Protein AF-A0A7W0GSF4-F1 (afdb_monomer_lite)

Sequence (252 aa):
MKELDQHFKPRGPLKETPIAIERHFHIAADRKPQVKTRLERIDRGDGQPQWEVIVEIDGVRAGGRALPPALKGRASKIKKRRISEDQLAQQLTGYVPDHLGFNATPRERLKSVKRIRPAMSRRRVATTVFGTDTRRAFQDTTYPWSTVGRVETNRGSGSGVMIGPRHLLTVSHVIDWTAPAGFAADWVRFTPSFFDGNAPFGEAYGAHIYWYVQEDGDGFISGNEGNFDYAVVVLDRRLGETTGWMGARGYD

Structure (mmCIF, N/CA/C/O backbone):
data_AF-A0A7W0GSF4-F1
#
_entry.id   AF-A0A7W0GSF4-F1
#
loop_
_atom_site.group_PDB
_atom_site.id
_atom_site.type_symbol
_atom_site.label_atom_id
_atom_site.label_alt_id
_atom_site.label_comp_id
_atom_site.label_asym_id
_atom_site.label_entity_id
_atom_site.label_seq_id
_atom_site.pdbx_PDB_ins_code
_atom_site.Cartn_x
_atom_site.Cartn_y
_atom_site.Cartn_z
_atom_site.occupancy
_atom_site.B_iso_or_equiv
_atom_site.auth_seq_id
_atom_site.auth_comp_id
_atom_site.auth_asym_id
_atom_site.auth_atom_id
_atom_site.pdbx_PDB_model_num
ATOM 1 N N . MET A 1 1 ? -14.532 8.925 -21.550 1.00 57.62 1 MET A N 1
ATOM 2 C CA . MET A 1 1 ? -15.480 8.238 -20.643 1.00 57.62 1 MET A CA 1
ATOM 3 C C . MET A 1 1 ? -16.525 7.441 -21.412 1.00 57.62 1 MET A C 1
ATOM 5 O O . MET A 1 1 ? -16.462 6.230 -21.309 1.00 57.62 1 MET A O 1
ATOM 9 N N . LYS A 1 2 ? -17.377 8.052 -22.260 1.00 60.38 2 LYS A N 1
ATOM 10 C CA . LYS A 1 2 ? -18.423 7.317 -23.015 1.00 60.38 2 LYS A CA 1
ATOM 11 C C . LYS A 1 2 ? -17.933 6.082 -23.791 1.00 60.38 2 LYS A C 1
ATOM 13 O O . LYS A 1 2 ? -18.678 5.124 -23.903 1.00 60.38 2 LYS A O 1
ATOM 18 N N . GLU A 1 3 ? -16.706 6.105 -24.302 1.00 72.94 3 GLU A N 1
ATOM 19 C CA . GLU A 1 3 ? -16.111 5.001 -25.070 1.00 72.94 3 GLU A CA 1
ATOM 20 C C . GLU A 1 3 ? -15.622 3.838 -24.180 1.00 72.94 3 GLU A C 1
ATOM 22 O O . GLU A 1 3 ? -15.818 2.675 -24.513 1.00 72.94 3 GLU A O 1
ATOM 27 N N . LEU A 1 4 ? -15.084 4.125 -22.986 1.00 75.00 4 LEU A N 1
ATOM 28 C CA . LEU A 1 4 ? -14.697 3.089 -22.015 1.00 75.00 4 LEU A CA 1
ATOM 29 C C . LEU A 1 4 ? -15.921 2.326 -21.505 1.00 75.00 4 LEU A C 1
ATOM 31 O O . LEU A 1 4 ? -15.888 1.102 -21.426 1.00 75.00 4 LEU A O 1
ATOM 35 N N . ASP A 1 5 ? -17.014 3.035 -21.228 1.00 72.50 5 ASP A N 1
ATOM 36 C CA . ASP A 1 5 ? -18.243 2.424 -20.716 1.00 72.50 5 ASP A CA 1
ATOM 37 C C . ASP A 1 5 ? -18.956 1.550 -21.774 1.00 72.50 5 ASP A C 1
ATOM 39 O O . ASP A 1 5 ? -19.752 0.678 -21.421 1.00 72.50 5 ASP A O 1
ATOM 43 N N . GLN A 1 6 ? -18.659 1.739 -23.069 1.00 77.31 6 GLN A N 1
ATOM 44 C CA . GLN A 1 6 ? -19.149 0.871 -24.151 1.00 77.31 6 GLN A CA 1
ATOM 45 C C . GLN A 1 6 ? -18.456 -0.497 -24.145 1.00 77.31 6 GLN A C 1
ATOM 47 O O . GLN A 1 6 ? -19.113 -1.516 -24.361 1.00 77.31 6 GLN A O 1
ATOM 52 N N . HIS A 1 7 ? -17.149 -0.523 -23.873 1.00 84.75 7 HIS A N 1
ATOM 53 C CA . HIS A 1 7 ? -16.350 -1.750 -23.854 1.00 84.75 7 HIS A CA 1
ATOM 54 C C . HIS A 1 7 ? -16.337 -2.439 -22.487 1.00 84.75 7 HIS A C 1
ATOM 56 O O . HIS A 1 7 ? -16.250 -3.663 -22.408 1.00 84.75 7 HIS A O 1
ATOM 62 N N . PHE A 1 8 ? -16.465 -1.669 -21.408 1.00 87.94 8 PHE A N 1
ATOM 63 C CA . PHE A 1 8 ? -16.303 -2.143 -20.041 1.00 87.94 8 PHE A CA 1
ATOM 64 C C . PHE A 1 8 ? -17.510 -1.758 -19.190 1.00 87.94 8 PHE A C 1
ATOM 66 O O . PHE A 1 8 ? -17.508 -0.761 -18.466 1.00 87.94 8 PHE A O 1
ATOM 73 N N . LYS A 1 9 ? -18.560 -2.582 -19.269 1.00 89.56 9 LYS A N 1
ATOM 74 C CA . LYS A 1 9 ? -19.792 -2.357 -18.509 1.00 89.56 9 LYS A CA 1
ATOM 75 C C . LYS A 1 9 ? -19.524 -2.447 -17.001 1.00 89.56 9 LYS A C 1
ATOM 77 O O . LYS A 1 9 ? -18.973 -3.455 -16.549 1.00 89.56 9 LYS A O 1
ATOM 82 N N . PRO A 1 10 ? -19.947 -1.444 -16.211 1.00 92.25 10 PRO A N 1
ATOM 83 C CA . PRO A 1 10 ? -19.909 -1.530 -14.762 1.00 92.25 10 PRO A CA 1
ATOM 84 C C . PRO A 1 10 ? -20.658 -2.760 -14.248 1.00 92.25 10 PRO A C 1
ATOM 86 O O . PRO A 1 10 ? -21.724 -3.105 -14.762 1.00 92.25 10 PRO A O 1
ATOM 89 N N . ARG A 1 11 ? -20.137 -3.390 -13.194 1.00 94.00 11 ARG A N 1
ATOM 90 C CA . ARG A 1 11 ? -20.837 -4.468 -12.484 1.00 94.00 11 ARG A CA 1
ATOM 91 C C . ARG A 1 11 ? -20.647 -4.376 -10.976 1.00 94.00 11 ARG A C 1
ATOM 93 O O . ARG A 1 11 ? -19.646 -3.849 -10.489 1.00 94.00 11 ARG A O 1
ATOM 100 N N . GLY A 1 12 ? -21.612 -4.923 -10.242 1.00 94.06 12 GLY A N 1
ATOM 101 C CA . GLY A 1 12 ? -21.469 -5.191 -8.814 1.00 94.06 12 GLY A CA 1
ATOM 102 C C . GLY A 1 12 ? -20.460 -6.312 -8.529 1.00 94.06 12 GLY A C 1
ATOM 103 O O . GLY A 1 12 ? -19.905 -6.902 -9.469 1.00 94.06 12 GLY A O 1
ATOM 104 N N . PRO A 1 13 ? -20.193 -6.592 -7.243 1.00 94.88 13 PRO A N 1
ATOM 105 C CA . PRO A 1 13 ? -19.451 -7.784 -6.854 1.00 94.88 13 PRO A CA 1
ATOM 106 C C . PRO A 1 13 ? -20.164 -9.043 -7.356 1.00 94.88 13 PRO A C 1
ATOM 108 O O . PRO A 1 13 ? -21.389 -9.083 -7.446 1.00 94.88 13 PRO A O 1
ATOM 111 N N . LEU A 1 14 ? -19.389 -10.068 -7.704 1.00 95.31 14 LEU A N 1
ATOM 112 C CA . LEU A 1 14 ? -19.923 -11.388 -8.048 1.00 95.31 14 LEU A CA 1
ATOM 113 C C . LEU A 1 14 ? -20.363 -12.151 -6.792 1.00 95.31 14 LEU A C 1
ATOM 115 O O . LEU A 1 14 ? -21.262 -12.985 -6.865 1.00 95.31 14 LEU A O 1
ATOM 119 N N . LYS A 1 15 ? -19.736 -11.864 -5.643 1.00 94.12 15 LYS A N 1
ATOM 120 C CA . LYS A 1 15 ? -20.072 -12.428 -4.330 1.00 94.12 15 LYS A CA 1
ATOM 121 C C . LYS A 1 15 ? -20.085 -11.330 -3.271 1.00 94.12 15 LYS A C 1
ATOM 123 O O . LYS A 1 15 ? -19.087 -10.645 -3.084 1.00 94.12 15 LYS A O 1
ATOM 128 N N . GLU A 1 16 ? -21.175 -11.192 -2.524 1.00 87.06 16 GLU A N 1
ATOM 129 C CA . GLU A 1 16 ? -21.257 -10.262 -1.386 1.00 87.06 16 GLU A CA 1
ATOM 130 C C . GLU A 1 16 ? -20.633 -10.885 -0.129 1.00 87.06 16 GLU A C 1
ATOM 132 O O . GLU A 1 16 ? -21.305 -11.203 0.848 1.00 87.06 16 GLU A O 1
ATOM 137 N N . THR A 1 17 ? -19.326 -11.140 -0.177 1.00 85.88 17 THR A N 1
ATOM 138 C CA . THR A 1 17 ? -18.590 -11.753 0.933 1.00 85.88 17 THR A CA 1
ATOM 139 C C . THR A 1 17 ? -17.795 -10.689 1.688 1.00 85.88 17 THR A C 1
ATOM 141 O O . THR A 1 17 ? -16.994 -9.988 1.063 1.00 85.88 17 THR A O 1
ATOM 144 N N . PRO A 1 18 ? -17.975 -10.558 3.018 1.00 85.38 18 PRO A N 1
ATOM 145 C CA . PRO A 1 18 ? -17.107 -9.718 3.832 1.00 85.38 18 PRO A CA 1
ATOM 146 C C . PRO A 1 18 ? -15.647 -10.154 3.699 1.00 85.38 18 PRO A C 1
ATOM 148 O O . PRO A 1 18 ? -15.344 -11.347 3.693 1.00 85.38 18 PRO A O 1
ATOM 151 N N . ILE A 1 19 ? -14.740 -9.184 3.628 1.00 88.69 19 ILE A N 1
ATOM 152 C CA . ILE A 1 19 ? -13.298 -9.438 3.618 1.00 88.69 19 ILE A CA 1
ATOM 153 C C . ILE A 1 19 ? -12.704 -9.238 5.011 1.00 88.69 19 ILE A C 1
ATOM 155 O O . ILE A 1 19 ? -13.192 -8.427 5.798 1.00 88.69 19 ILE A O 1
ATOM 159 N N . ALA A 1 20 ? -11.615 -9.947 5.295 1.00 87.62 20 ALA A N 1
ATOM 160 C CA . ALA A 1 20 ? -10.777 -9.665 6.451 1.00 87.62 20 ALA A CA 1
ATOM 161 C C . ALA A 1 20 ? -9.756 -8.574 6.099 1.00 87.62 20 ALA A C 1
ATOM 163 O O . ALA A 1 20 ? -9.166 -8.585 5.017 1.00 87.62 20 ALA A O 1
ATOM 164 N N . ILE A 1 21 ? -9.544 -7.637 7.021 1.00 87.75 21 ILE A N 1
ATOM 165 C CA . ILE A 1 21 ? -8.551 -6.569 6.894 1.00 87.75 21 ILE A CA 1
ATOM 166 C C . ILE A 1 21 ? -7.664 -6.595 8.133 1.00 87.75 21 ILE A C 1
ATOM 168 O O . ILE A 1 21 ? -8.157 -6.650 9.257 1.00 87.75 21 ILE A O 1
ATOM 172 N N . GLU A 1 22 ? -6.356 -6.496 7.924 1.00 85.00 22 GLU A N 1
ATOM 173 C CA . GLU A 1 22 ? -5.367 -6.447 8.997 1.00 85.00 22 GLU A CA 1
ATOM 174 C C . GLU A 1 22 ? -4.745 -5.050 9.114 1.00 85.00 22 GLU A C 1
ATOM 176 O O . GLU A 1 22 ? -4.340 -4.436 8.119 1.00 85.00 22 GLU A O 1
ATOM 181 N N . ARG A 1 23 ? -4.615 -4.564 10.354 1.00 86.56 23 ARG A N 1
ATOM 182 C CA . ARG A 1 23 ? -3.896 -3.333 10.715 1.00 86.56 23 ARG A CA 1
ATOM 183 C C . ARG A 1 23 ? -2.720 -3.671 11.606 1.00 86.56 23 ARG A C 1
ATOM 185 O O . ARG A 1 23 ? -2.875 -4.416 12.569 1.00 86.56 23 ARG A O 1
ATOM 192 N N . HIS A 1 24 ? -1.553 -3.138 11.271 1.00 87.19 24 HIS A N 1
ATOM 193 C CA . HIS A 1 24 ? -0.323 -3.396 12.006 1.00 87.19 24 HIS A CA 1
ATOM 194 C C . HIS A 1 24 ? 0.124 -2.107 12.687 1.00 87.19 24 HIS A C 1
ATOM 196 O O . HIS A 1 24 ? 0.160 -1.052 12.064 1.00 87.19 24 HIS A O 1
ATOM 202 N N . PHE A 1 25 ? 0.483 -2.208 13.963 1.00 89.06 25 PHE A N 1
ATOM 203 C CA . PHE A 1 25 ? 1.004 -1.096 14.747 1.00 89.06 25 PHE A CA 1
ATOM 204 C C . PHE A 1 25 ? 2.435 -1.421 15.159 1.00 89.06 25 PHE A C 1
ATOM 206 O O . PHE A 1 25 ? 2.691 -2.459 15.771 1.00 89.06 25 PHE A O 1
ATOM 213 N N . HIS A 1 26 ? 3.367 -0.529 14.842 1.00 90.81 26 HIS A N 1
ATOM 214 C CA . HIS A 1 26 ? 4.735 -0.611 15.338 1.00 90.81 26 HIS A CA 1
ATOM 215 C C . HIS A 1 26 ? 4.843 0.249 16.597 1.00 90.81 26 HIS A C 1
ATOM 217 O O . HIS A 1 26 ? 4.621 1.457 16.549 1.00 90.81 26 HIS A O 1
ATOM 223 N N . ILE A 1 27 ? 5.176 -0.374 17.728 1.00 92.62 27 ILE A N 1
ATOM 224 C CA . ILE A 1 27 ? 5.253 0.280 19.041 1.00 92.62 27 ILE A CA 1
ATOM 225 C C . ILE A 1 27 ? 6.581 -0.037 19.723 1.00 92.62 27 ILE A C 1
ATOM 227 O O . ILE A 1 27 ? 7.081 -1.158 19.647 1.00 92.62 27 ILE A O 1
ATOM 231 N N . ALA A 1 28 ? 7.160 0.962 20.385 1.00 93.94 28 ALA A N 1
ATOM 232 C CA . ALA A 1 28 ? 8.348 0.788 21.210 1.00 93.94 28 ALA A CA 1
ATOM 233 C C . ALA A 1 28 ? 7.913 0.582 22.663 1.00 93.94 28 ALA A C 1
ATOM 235 O O . ALA A 1 28 ? 7.144 1.383 23.192 1.00 93.94 28 ALA A O 1
ATOM 236 N N . ALA A 1 29 ? 8.404 -0.472 23.308 1.00 93.12 29 ALA A N 1
ATOM 237 C CA . ALA A 1 29 ? 8.059 -0.811 24.685 1.00 93.12 29 ALA A CA 1
ATOM 238 C C . ALA A 1 29 ? 9.243 -1.494 25.389 1.00 93.12 29 ALA A C 1
ATOM 240 O O . ALA A 1 29 ? 10.009 -2.215 24.754 1.00 93.12 29 ALA A O 1
ATOM 241 N N . ASP A 1 30 ? 9.385 -1.269 26.699 1.00 90.75 30 ASP A N 1
ATOM 242 C CA . ASP A 1 30 ? 10.412 -1.897 27.555 1.00 90.75 30 ASP A CA 1
ATOM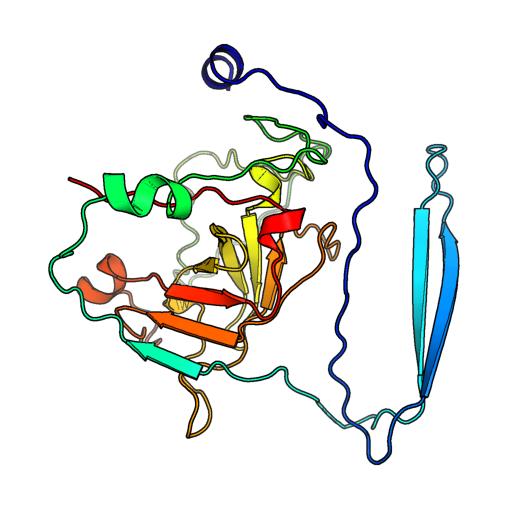 243 C C . ASP A 1 30 ? 10.026 -3.308 28.017 1.00 90.75 30 ASP A C 1
ATOM 245 O O . ASP A 1 30 ? 10.868 -4.119 28.399 1.00 90.75 30 ASP A O 1
ATOM 249 N N . ARG A 1 31 ? 8.728 -3.607 27.971 1.00 92.19 31 ARG A N 1
ATOM 250 C CA . ARG A 1 31 ? 8.139 -4.905 28.291 1.00 92.19 31 ARG A CA 1
ATOM 251 C C . ARG A 1 31 ? 7.129 -5.274 27.218 1.00 92.19 31 ARG A C 1
ATOM 253 O O . ARG A 1 31 ? 6.691 -4.417 26.454 1.00 92.19 31 ARG A O 1
ATOM 260 N N . LYS A 1 32 ? 6.715 -6.541 27.186 1.00 94.75 32 LYS A N 1
ATOM 261 C CA . LYS A 1 32 ? 5.634 -6.977 26.298 1.00 94.75 32 LYS A CA 1
ATOM 262 C C . LYS A 1 32 ? 4.365 -6.147 26.591 1.00 94.75 32 LYS A C 1
ATOM 264 O O . LYS A 1 32 ? 3.889 -6.199 27.728 1.00 94.75 32 LYS A O 1
ATOM 269 N N . PRO A 1 33 ? 3.838 -5.391 25.612 1.00 94.88 33 PRO A N 1
ATOM 270 C CA . PRO A 1 33 ? 2.677 -4.534 25.817 1.00 94.88 33 PRO A CA 1
ATOM 271 C C . PRO A 1 33 ? 1.395 -5.359 25.948 1.00 94.88 33 PRO A C 1
ATOM 273 O O . PRO A 1 33 ? 1.311 -6.487 25.449 1.00 94.88 33 PRO A O 1
ATOM 276 N N . GLN A 1 34 ? 0.394 -4.790 26.616 1.00 96.06 34 GLN A N 1
ATOM 277 C CA . GLN A 1 34 ? -0.944 -5.375 26.704 1.00 96.06 34 GLN A CA 1
ATOM 278 C C . GLN A 1 34 ? -1.881 -4.651 25.746 1.00 96.06 34 GLN A C 1
ATOM 280 O O . GLN A 1 34 ? -1.874 -3.426 25.683 1.00 96.06 34 GLN A O 1
ATOM 285 N N . VAL A 1 35 ? -2.689 -5.413 25.011 1.00 96.62 35 VAL A N 1
ATOM 286 C CA . VAL A 1 35 ? -3.612 -4.874 24.008 1.00 96.62 35 VAL A CA 1
ATOM 287 C C . VAL A 1 35 ? -5.040 -5.188 24.422 1.00 96.62 35 VAL A C 1
ATOM 289 O O . VAL A 1 35 ? -5.368 -6.344 24.693 1.00 96.62 35 VAL A O 1
ATOM 292 N N . LYS A 1 36 ? -5.892 -4.164 24.441 1.00 97.25 36 LYS A N 1
ATOM 293 C CA . LYS A 1 36 ? -7.345 -4.299 24.572 1.00 97.25 36 LYS A CA 1
ATOM 294 C C . LYS A 1 36 ? -8.007 -3.709 23.337 1.00 97.25 36 LYS A C 1
ATOM 296 O O . LYS A 1 36 ? -7.570 -2.681 22.827 1.00 97.25 36 LYS A O 1
ATOM 301 N N . THR A 1 37 ? -9.070 -4.349 22.872 1.00 97.25 37 THR A N 1
ATOM 302 C CA . THR A 1 37 ? -9.835 -3.898 21.710 1.00 97.25 37 THR A CA 1
ATOM 303 C C . THR A 1 37 ? -11.288 -3.672 22.093 1.00 97.25 37 THR A C 1
ATOM 305 O O . THR A 1 37 ? -11.848 -4.390 22.923 1.00 97.25 37 THR A O 1
ATOM 308 N N . ARG A 1 38 ? -11.888 -2.634 21.516 1.00 97.25 38 ARG A N 1
ATOM 309 C CA . ARG A 1 38 ? -13.300 -2.285 21.679 1.00 97.25 38 ARG A CA 1
ATOM 310 C C . ARG A 1 38 ? -13.873 -1.859 20.334 1.00 97.25 38 ARG A C 1
ATOM 312 O O . ARG A 1 38 ? -13.139 -1.389 19.466 1.00 97.25 38 ARG A O 1
ATOM 319 N N . LEU A 1 39 ? -15.177 -2.050 20.176 1.00 97.06 39 LEU A N 1
ATOM 320 C CA . LEU A 1 39 ? -15.923 -1.630 18.998 1.00 97.06 39 LEU A CA 1
ATOM 321 C C . LEU A 1 39 ? -16.992 -0.635 19.423 1.00 97.06 39 LEU A C 1
ATOM 323 O O . LEU A 1 39 ? -17.784 -0.934 20.316 1.00 97.06 39 LEU A O 1
ATOM 327 N N . GLU A 1 40 ? -17.033 0.509 18.753 1.00 95.94 40 GLU A N 1
ATOM 328 C CA . GLU A 1 40 ? -18.077 1.512 18.943 1.00 95.94 40 GLU A CA 1
ATOM 329 C C . GLU A 1 40 ? -18.840 1.707 17.639 1.00 95.94 40 GLU A C 1
ATOM 331 O O . GLU A 1 40 ? -18.254 1.828 16.564 1.00 95.94 40 GLU A O 1
ATOM 336 N N . ARG A 1 41 ? -20.173 1.689 17.712 1.00 94.00 41 ARG A N 1
ATOM 337 C CA . ARG A 1 41 ? -21.014 1.930 16.541 1.00 94.00 41 ARG A CA 1
ATOM 338 C C . ARG A 1 41 ? -21.096 3.431 16.290 1.00 94.00 41 ARG A C 1
ATOM 340 O O . ARG A 1 41 ? -21.484 4.185 17.176 1.00 94.00 41 ARG A O 1
ATOM 347 N N . ILE A 1 42 ? -20.806 3.834 15.061 1.00 93.25 42 ILE A N 1
ATOM 348 C CA . ILE A 1 42 ? -20.921 5.209 14.586 1.00 93.25 42 ILE A CA 1
ATOM 349 C C . ILE A 1 42 ? -22.183 5.325 13.731 1.00 93.25 42 ILE A C 1
ATOM 351 O O . ILE A 1 42 ? -22.345 4.604 12.743 1.00 93.25 42 ILE A O 1
ATOM 355 N N . ASP A 1 43 ? -23.073 6.240 14.110 1.00 89.88 43 ASP A N 1
ATOM 356 C CA . ASP A 1 43 ? -24.264 6.592 13.337 1.00 89.88 43 ASP A CA 1
ATOM 357 C C . ASP A 1 43 ? -24.042 7.931 12.624 1.00 89.88 43 ASP A C 1
ATOM 359 O O . ASP A 1 43 ? -23.683 8.932 13.246 1.00 89.88 43 ASP A O 1
ATOM 363 N N . ARG A 1 44 ? -24.222 7.939 11.301 1.00 85.94 44 ARG A N 1
ATOM 364 C CA . ARG A 1 44 ? -24.107 9.135 10.455 1.00 85.94 44 ARG A CA 1
ATOM 365 C C . ARG A 1 44 ? -25.433 9.548 9.813 1.00 85.94 44 ARG A C 1
ATOM 367 O O . ARG A 1 44 ? -25.436 10.431 8.958 1.00 85.94 44 ARG A O 1
ATOM 374 N N . GLY A 1 45 ? -26.549 8.930 10.202 1.00 83.81 45 GLY A N 1
ATOM 375 C CA . GLY A 1 45 ? -27.880 9.240 9.675 1.00 83.81 45 GLY A CA 1
ATOM 376 C C . GLY A 1 45 ? -28.146 8.735 8.251 1.00 83.81 45 GLY A C 1
ATOM 377 O O . GLY A 1 45 ? -29.177 9.068 7.675 1.00 83.81 45 GLY A O 1
ATOM 378 N N . ASP A 1 46 ? -27.248 7.929 7.675 1.00 83.62 46 ASP A N 1
ATOM 379 C CA . ASP A 1 46 ? -27.396 7.304 6.350 1.00 83.62 46 ASP A CA 1
ATOM 380 C C . ASP A 1 46 ? -27.967 5.872 6.415 1.00 83.62 46 ASP A C 1
ATOM 382 O O . ASP A 1 46 ? -28.123 5.207 5.389 1.00 83.62 46 ASP A O 1
ATOM 386 N N . GLY A 1 47 ? -28.284 5.393 7.623 1.00 81.25 47 GLY A N 1
ATOM 387 C CA . GLY A 1 47 ? -28.817 4.054 7.875 1.00 81.25 47 GLY A CA 1
ATOM 388 C C . GLY A 1 47 ? -27.795 2.924 7.712 1.00 81.25 47 GLY A C 1
ATOM 389 O O . GLY A 1 47 ? -28.156 1.763 7.903 1.00 81.25 47 GLY A O 1
ATOM 390 N N . GLN A 1 48 ? -26.533 3.229 7.390 1.00 82.56 48 GLN A N 1
ATOM 391 C CA . GLN A 1 48 ? -25.475 2.235 7.230 1.00 82.56 48 GLN A CA 1
ATOM 392 C C . GLN A 1 48 ? -24.643 2.151 8.518 1.00 82.56 48 GLN A C 1
ATOM 394 O O . GLN A 1 48 ? -24.060 3.151 8.939 1.00 82.56 48 GLN A O 1
ATOM 399 N N . PRO A 1 49 ? -24.561 0.980 9.180 1.00 85.56 49 PRO A N 1
ATOM 400 C CA . PRO A 1 49 ? -23.793 0.857 10.410 1.00 85.56 49 PRO A CA 1
ATOM 401 C C . PRO A 1 49 ? -22.296 1.012 10.117 1.00 85.56 49 PRO A C 1
ATOM 403 O O . PRO A 1 49 ? -21.702 0.194 9.415 1.00 85.56 49 PRO A O 1
ATOM 406 N N . GLN A 1 50 ? -21.680 2.045 10.688 1.00 90.06 50 GLN A N 1
ATOM 407 C CA . GLN A 1 50 ? -20.229 2.202 10.715 1.00 90.06 50 GLN A CA 1
ATOM 408 C C . GLN A 1 50 ? -19.709 1.803 12.095 1.00 90.06 50 GLN A C 1
ATOM 410 O O . GLN A 1 50 ? -20.425 1.899 13.092 1.00 90.06 50 GLN A O 1
ATOM 415 N N . TRP A 1 51 ? -18.468 1.332 12.151 1.00 92.75 51 TRP A N 1
ATOM 416 C CA . TRP A 1 51 ? -17.839 0.890 13.390 1.00 92.75 51 TRP A CA 1
ATOM 417 C C . TRP A 1 51 ? -16.464 1.528 13.527 1.00 92.75 51 TRP A C 1
ATOM 419 O O . TRP A 1 51 ? -15.682 1.543 12.575 1.00 92.75 51 TRP A O 1
ATOM 429 N N . GLU A 1 52 ? -16.171 2.029 14.717 1.00 93.44 52 GLU A N 1
ATOM 430 C CA . GLU A 1 52 ? -14.836 2.417 15.137 1.00 93.44 52 GLU A CA 1
ATOM 431 C C . GLU A 1 52 ? -14.182 1.247 15.876 1.00 93.44 52 GLU A C 1
ATOM 433 O O . GLU A 1 52 ? -14.778 0.644 16.771 1.00 93.44 52 GLU A O 1
ATOM 438 N N . VAL A 1 53 ? -12.949 0.916 15.484 1.00 94.06 53 VAL A N 1
ATOM 439 C CA . VAL A 1 53 ? -12.120 -0.078 16.171 1.00 94.06 53 VAL A CA 1
ATOM 440 C C . VAL A 1 53 ? -11.146 0.664 17.072 1.00 94.06 53 VAL A C 1
ATOM 442 O O . VAL A 1 53 ? -10.195 1.279 16.593 1.00 94.06 53 VAL A O 1
ATOM 445 N N . ILE A 1 54 ? -11.369 0.580 18.378 1.00 95.75 54 ILE A N 1
ATOM 446 C CA . ILE A 1 54 ? -10.533 1.228 19.385 1.00 95.75 54 ILE A CA 1
ATOM 447 C C . ILE A 1 54 ? -9.523 0.205 19.896 1.00 95.75 54 ILE A C 1
ATOM 449 O O . ILE A 1 54 ? -9.901 -0.834 20.442 1.00 95.75 54 ILE A O 1
ATOM 453 N N . VAL A 1 55 ? -8.235 0.505 19.729 1.00 95.81 55 VAL A N 1
ATOM 454 C CA . VAL A 1 55 ? -7.125 -0.323 20.213 1.00 95.81 55 VAL A CA 1
ATOM 455 C C . VAL A 1 55 ? -6.389 0.437 21.311 1.00 95.81 55 VAL A C 1
ATOM 457 O O . VAL A 1 55 ? -5.757 1.458 21.059 1.00 95.81 55 VAL A O 1
ATOM 460 N N . GLU A 1 56 ? -6.467 -0.069 22.535 1.00 95.75 56 GLU A N 1
ATOM 461 C CA . GLU A 1 56 ? -5.743 0.453 23.692 1.00 95.75 56 GLU A CA 1
ATOM 462 C C . GLU A 1 56 ? -4.491 -0.399 23.918 1.00 95.75 56 GLU A C 1
ATOM 464 O O . GLU A 1 56 ? -4.582 -1.624 24.039 1.00 95.75 56 GLU A O 1
ATOM 469 N N . ILE A 1 57 ? -3.324 0.247 23.954 1.00 94.75 57 ILE A N 1
ATOM 470 C CA . ILE A 1 57 ? -2.024 -0.415 24.087 1.00 94.75 57 ILE A CA 1
ATOM 471 C C . ILE A 1 57 ? -1.327 0.109 25.348 1.00 94.75 57 ILE A C 1
ATOM 473 O O . ILE A 1 57 ? -0.833 1.236 25.364 1.00 94.75 57 ILE A O 1
ATOM 477 N N . ASP A 1 58 ? -1.266 -0.715 26.395 1.00 93.81 58 ASP A N 1
ATOM 478 C CA . ASP A 1 58 ? -0.545 -0.407 27.635 1.00 93.81 58 ASP A CA 1
ATOM 479 C C . ASP A 1 58 ? 0.935 -0.809 27.543 1.00 93.81 58 ASP A C 1
ATOM 481 O O . ASP A 1 58 ? 1.292 -1.845 26.974 1.00 93.81 58 ASP A O 1
ATOM 485 N N . GLY A 1 59 ? 1.799 0.001 28.158 1.00 92.31 59 GLY A N 1
ATOM 486 C CA . GLY A 1 59 ? 3.244 -0.226 28.216 1.00 92.31 59 GLY A CA 1
ATOM 487 C C . GLY A 1 59 ? 4.043 0.358 27.047 1.00 92.31 59 GLY A C 1
ATOM 488 O O . GLY A 1 59 ? 5.215 0.013 26.897 1.00 92.31 59 GLY A O 1
ATOM 489 N N . VAL A 1 60 ? 3.447 1.235 26.232 1.00 93.31 60 VAL A N 1
ATOM 490 C CA . VAL A 1 60 ? 4.171 1.970 25.179 1.00 93.31 60 VAL A CA 1
ATOM 491 C C . VAL A 1 60 ? 5.108 3.005 25.806 1.00 93.31 60 VAL A C 1
ATOM 493 O O . VAL A 1 60 ? 4.736 3.742 26.719 1.00 93.31 60 VAL A O 1
ATOM 496 N N . ARG A 1 61 ? 6.338 3.096 25.295 1.00 92.69 61 ARG A N 1
ATOM 497 C CA . ARG A 1 61 ? 7.320 4.097 25.714 1.00 92.69 61 ARG A CA 1
ATOM 498 C C . ARG A 1 61 ? 6.969 5.450 25.092 1.00 92.69 61 ARG A C 1
ATOM 500 O O . ARG A 1 61 ? 7.102 5.615 23.885 1.00 92.69 61 ARG A O 1
ATOM 507 N N . ALA A 1 62 ? 6.602 6.439 25.908 1.00 86.62 62 ALA A N 1
ATOM 508 C CA . ALA A 1 62 ? 6.135 7.753 25.438 1.00 86.62 62 ALA A CA 1
ATOM 509 C C . ALA A 1 62 ? 7.121 8.498 24.508 1.00 86.62 62 ALA A C 1
ATOM 511 O O . ALA A 1 62 ? 6.699 9.188 23.587 1.00 86.62 62 ALA A O 1
ATOM 512 N N . GLY A 1 63 ? 8.433 8.342 24.718 1.00 87.81 63 GLY A N 1
ATOM 513 C CA . GLY A 1 63 ? 9.477 8.894 23.839 1.00 87.81 63 GLY A CA 1
ATOM 514 C C . GLY A 1 63 ? 10.051 7.894 22.827 1.00 87.81 63 GLY A C 1
ATOM 515 O O . GLY A 1 63 ? 10.984 8.221 22.098 1.00 87.81 63 GLY A O 1
ATOM 516 N N . GLY A 1 64 ? 9.554 6.656 22.813 1.00 86.56 64 GLY A N 1
ATOM 517 C CA . GLY A 1 64 ? 10.057 5.598 21.948 1.00 86.56 64 GLY A CA 1
ATOM 518 C C . GLY A 1 64 ? 9.445 5.668 20.554 1.00 86.56 64 GLY A C 1
ATOM 519 O O . GLY A 1 64 ? 8.230 5.762 20.405 1.00 86.56 64 GLY A O 1
ATOM 520 N N . ARG A 1 65 ? 10.284 5.557 19.522 1.00 86.94 65 ARG A N 1
ATOM 521 C CA . ARG A 1 65 ? 9.838 5.347 18.140 1.00 86.94 65 ARG A CA 1
ATOM 522 C C . ARG A 1 65 ? 10.116 3.905 17.748 1.00 86.94 65 ARG A C 1
ATOM 524 O O . ARG A 1 65 ? 11.246 3.445 17.884 1.00 86.94 65 ARG A O 1
ATOM 531 N N . ALA A 1 66 ? 9.098 3.209 17.258 1.00 90.12 66 ALA A N 1
ATOM 532 C CA . ALA A 1 66 ? 9.282 1.950 16.555 1.00 90.12 66 ALA A CA 1
ATOM 533 C C . ALA A 1 66 ? 9.172 2.214 15.059 1.00 90.12 66 ALA A C 1
ATOM 535 O O . ALA A 1 66 ? 8.206 2.824 14.600 1.00 90.12 66 ALA A O 1
ATOM 536 N N . LEU A 1 67 ? 10.185 1.775 14.322 1.00 87.69 67 LEU A N 1
ATOM 537 C CA . LEU A 1 67 ? 10.198 1.856 12.872 1.00 87.69 67 LEU A CA 1
ATOM 538 C C . LEU A 1 67 ? 9.703 0.526 12.290 1.00 87.69 67 LEU A C 1
ATOM 540 O O . LEU A 1 67 ? 9.967 -0.531 12.875 1.00 87.69 67 LEU A O 1
ATOM 544 N N . PRO A 1 68 ? 8.991 0.556 11.155 1.00 90.12 68 PRO A N 1
ATOM 545 C CA . PRO A 1 68 ? 8.721 -0.652 10.390 1.00 90.12 68 PRO A CA 1
ATOM 546 C C . PRO A 1 68 ? 10.029 -1.305 9.901 1.00 90.12 68 PRO A C 1
ATOM 548 O O . PRO A 1 68 ? 11.079 -0.658 9.890 1.00 90.12 68 PRO A O 1
ATOM 551 N N . PRO A 1 69 ? 9.999 -2.587 9.495 1.00 88.94 69 PRO A N 1
ATOM 552 C CA . PRO A 1 69 ? 11.192 -3.261 9.000 1.00 88.94 69 PRO A CA 1
ATOM 553 C C . PRO A 1 69 ? 11.697 -2.635 7.691 1.00 88.94 69 PRO A C 1
ATOM 555 O O . PRO A 1 69 ? 10.917 -2.352 6.781 1.00 88.94 69 PRO A O 1
ATOM 558 N N . ALA A 1 70 ? 13.018 -2.485 7.584 1.00 94.69 70 ALA A N 1
ATOM 559 C CA . ALA A 1 70 ? 13.688 -2.163 6.329 1.00 94.69 70 ALA A CA 1
ATOM 560 C C . ALA A 1 70 ? 13.611 -3.342 5.340 1.00 94.69 70 ALA A C 1
ATOM 562 O O . ALA A 1 70 ? 13.417 -4.505 5.717 1.00 94.69 70 ALA A O 1
ATOM 563 N N . LEU A 1 71 ? 13.779 -3.052 4.052 1.00 96.31 71 LEU A N 1
ATOM 564 C CA . LEU A 1 71 ? 13.594 -4.013 2.973 1.00 96.31 71 LEU A CA 1
ATOM 565 C C . LEU A 1 71 ? 14.914 -4.696 2.626 1.00 96.31 71 LEU A C 1
ATOM 567 O O . LEU A 1 71 ? 15.934 -4.059 2.364 1.00 96.31 71 LEU A O 1
ATOM 571 N N . LYS A 1 72 ? 14.881 -6.027 2.530 1.00 95.81 72 LYS A N 1
ATOM 572 C CA . LYS A 1 72 ? 15.928 -6.776 1.820 1.00 95.81 72 LYS A CA 1
ATOM 573 C C . LYS A 1 72 ? 15.742 -6.588 0.320 1.00 95.81 72 LYS A C 1
ATOM 575 O O . LYS A 1 72 ? 14.644 -6.291 -0.138 1.00 95.81 72 LYS A O 1
ATOM 580 N N . GLY A 1 73 ? 16.771 -6.822 -0.480 1.00 92.88 73 GLY A N 1
ATOM 581 C CA . GLY A 1 73 ? 16.584 -6.663 -1.912 1.00 92.88 73 GLY A CA 1
ATOM 582 C C . GLY A 1 73 ? 17.802 -6.973 -2.749 1.00 92.88 73 GLY A C 1
ATOM 583 O O . GLY A 1 73 ? 18.871 -7.298 -2.234 1.00 92.88 73 GLY A O 1
ATOM 584 N N . ARG A 1 74 ? 17.609 -6.886 -4.061 1.00 92.50 74 ARG A N 1
ATOM 585 C CA . ARG A 1 74 ? 18.673 -7.021 -5.054 1.00 92.50 74 ARG A CA 1
ATOM 586 C C . ARG A 1 74 ? 18.365 -6.205 -6.303 1.00 92.50 74 ARG A C 1
ATOM 588 O O . ARG A 1 74 ? 17.216 -6.138 -6.741 1.00 92.50 74 ARG A O 1
ATOM 595 N N . ALA A 1 75 ? 19.422 -5.689 -6.923 1.00 88.69 75 ALA A N 1
ATOM 596 C CA . ALA A 1 75 ? 19.335 -5.069 -8.234 1.00 88.69 75 ALA A CA 1
ATOM 597 C C . ALA A 1 75 ? 18.898 -6.101 -9.285 1.00 88.69 75 ALA A C 1
ATOM 599 O O . ALA A 1 75 ? 19.434 -7.213 -9.376 1.00 88.69 75 ALA A O 1
ATOM 600 N N . SER A 1 76 ? 17.923 -5.716 -10.096 1.00 81.75 76 SER A N 1
ATOM 601 C CA . SER A 1 76 ? 17.454 -6.468 -11.245 1.00 81.75 76 SER A CA 1
ATOM 602 C C . SER A 1 76 ? 18.345 -6.141 -12.435 1.00 81.75 76 SER A C 1
ATOM 604 O O . SER A 1 76 ? 18.273 -5.060 -13.010 1.00 81.75 76 SER A O 1
ATOM 606 N N . LYS A 1 77 ? 19.206 -7.083 -12.829 1.00 74.44 77 LYS A N 1
ATOM 607 C CA . LYS A 1 77 ? 19.905 -6.981 -14.116 1.00 74.44 77 LYS A CA 1
ATOM 608 C C . LYS A 1 77 ? 18.929 -7.395 -15.215 1.00 74.44 77 LYS A C 1
ATOM 610 O O . LYS A 1 77 ? 18.435 -8.524 -15.167 1.00 74.44 77 LYS A O 1
ATOM 615 N N . ILE A 1 78 ? 18.697 -6.540 -16.216 1.00 65.88 78 ILE A N 1
ATOM 616 C CA . ILE A 1 78 ? 17.961 -6.926 -17.430 1.00 65.88 78 ILE A CA 1
ATOM 617 C C . ILE A 1 78 ? 18.798 -7.987 -18.149 1.00 65.88 78 ILE A C 1
ATOM 619 O O . ILE A 1 78 ? 19.748 -7.698 -18.871 1.00 65.88 78 ILE A O 1
ATOM 623 N N . LYS A 1 79 ? 18.482 -9.255 -17.902 1.00 66.25 79 LYS A N 1
ATOM 624 C CA . LYS A 1 79 ? 18.929 -10.359 -18.747 1.00 66.25 79 LYS A CA 1
ATOM 625 C C . LYS A 1 79 ? 17.835 -10.607 -19.769 1.00 66.25 79 LYS A C 1
ATOM 627 O O . LYS A 1 79 ? 16.656 -10.538 -19.425 1.00 66.25 79 LYS A O 1
ATOM 632 N N . LYS A 1 80 ? 18.226 -10.948 -21.001 1.00 67.06 80 LYS A N 1
ATOM 633 C CA . LYS A 1 80 ? 17.279 -11.410 -22.020 1.00 67.06 80 LYS A CA 1
ATOM 634 C C . LYS A 1 80 ? 16.408 -12.504 -21.397 1.00 67.06 80 LYS A C 1
ATOM 636 O O . LYS A 1 80 ? 16.945 -13.486 -20.869 1.00 67.06 80 LYS A O 1
ATOM 641 N N . ARG A 1 81 ? 15.087 -12.290 -21.382 1.00 70.62 81 ARG A N 1
ATOM 642 C CA . ARG A 1 81 ? 14.144 -13.274 -20.843 1.00 70.62 81 ARG A CA 1
ATOM 643 C C . ARG A 1 81 ? 14.358 -14.583 -21.597 1.00 70.62 81 ARG A C 1
ATOM 645 O O . ARG A 1 81 ? 14.387 -14.605 -22.823 1.00 70.62 81 ARG A O 1
ATOM 652 N N . ARG A 1 82 ? 14.565 -15.662 -20.843 1.00 74.44 82 ARG A N 1
ATOM 653 C CA . ARG A 1 82 ? 14.689 -17.024 -21.387 1.00 74.44 82 ARG A CA 1
ATOM 654 C C . ARG A 1 82 ? 13.341 -17.741 -21.478 1.00 74.44 82 ARG A C 1
ATOM 656 O O . ARG A 1 82 ? 13.271 -18.800 -22.082 1.00 74.44 82 ARG A O 1
ATOM 663 N N . ILE A 1 83 ? 12.314 -17.177 -20.845 1.00 82.62 83 ILE A N 1
ATOM 664 C CA . ILE A 1 83 ? 10.962 -17.723 -20.740 1.00 82.62 83 ILE A CA 1
ATOM 665 C C . ILE A 1 83 ? 10.041 -16.801 -21.541 1.00 82.62 83 ILE A C 1
ATOM 667 O O . ILE A 1 83 ? 10.159 -15.578 -21.423 1.00 82.62 83 ILE A O 1
ATOM 671 N N . SER A 1 84 ? 9.171 -17.392 -22.358 1.00 85.62 84 SER A N 1
ATOM 672 C CA . SER A 1 84 ? 8.167 -16.659 -23.140 1.00 85.62 84 SER A CA 1
ATOM 673 C C . SER A 1 84 ? 7.080 -16.057 -22.242 1.00 85.62 84 SER A C 1
ATOM 675 O O . SER A 1 84 ? 6.845 -16.540 -21.133 1.00 85.62 84 SER A O 1
ATOM 677 N N . GLU A 1 85 ? 6.397 -15.012 -22.712 1.00 83.88 85 GLU A N 1
ATOM 678 C CA . GLU A 1 85 ? 5.267 -14.438 -21.968 1.00 83.88 85 GLU A CA 1
ATOM 679 C C . GLU A 1 85 ? 4.109 -15.427 -21.832 1.00 83.88 85 GLU A C 1
ATOM 681 O O . GLU A 1 85 ? 3.507 -15.496 -20.765 1.00 83.88 85 GLU A O 1
ATOM 686 N N . ASP A 1 86 ? 3.866 -16.258 -22.850 1.00 86.56 86 ASP A N 1
ATOM 687 C CA . ASP A 1 86 ? 2.826 -17.293 -22.828 1.00 86.56 86 ASP A CA 1
ATOM 688 C C . ASP A 1 86 ? 3.021 -18.272 -21.666 1.00 86.56 86 ASP A C 1
ATOM 690 O O . ASP A 1 86 ? 2.078 -18.620 -20.956 1.00 86.56 86 ASP A O 1
ATOM 694 N N . GLN A 1 87 ? 4.271 -18.656 -21.396 1.00 87.19 87 GLN A N 1
ATOM 695 C CA . GLN A 1 87 ? 4.616 -19.500 -20.247 1.00 87.19 87 GLN A CA 1
ATOM 696 C C . GLN A 1 87 ? 4.394 -18.800 -18.898 1.00 87.19 87 GLN A C 1
ATOM 698 O O . GLN A 1 87 ? 4.251 -19.467 -17.875 1.00 87.19 87 GLN A O 1
ATOM 703 N N . LEU A 1 88 ? 4.370 -17.466 -18.881 1.00 86.62 88 LEU A N 1
ATOM 704 C CA . LEU A 1 88 ? 4.146 -16.645 -17.693 1.00 86.62 88 LEU A CA 1
ATOM 705 C C . LEU A 1 88 ? 2.726 -16.070 -17.632 1.00 86.62 88 LEU A C 1
ATOM 707 O O . LEU A 1 88 ? 2.417 -15.358 -16.678 1.00 86.62 88 LEU A O 1
ATOM 711 N N . ALA A 1 89 ? 1.848 -16.383 -18.590 1.00 86.38 89 ALA A N 1
ATOM 712 C CA . ALA A 1 89 ? 0.550 -15.730 -18.743 1.00 86.38 89 ALA A CA 1
ATOM 713 C C . ALA A 1 89 ? -0.275 -15.754 -17.449 1.00 86.38 89 ALA A C 1
ATOM 715 O O . ALA A 1 89 ? -0.802 -14.727 -17.030 1.00 86.38 89 ALA A O 1
ATOM 716 N N . GLN A 1 90 ? -0.305 -16.886 -16.740 1.00 85.25 90 GLN A N 1
ATOM 717 C CA . GLN A 1 90 ? -1.016 -17.007 -15.460 1.00 85.25 90 GLN A CA 1
ATOM 718 C C . GLN A 1 90 ? -0.474 -16.074 -14.363 1.00 85.25 90 GLN A C 1
ATOM 720 O O . GLN A 1 90 ? -1.222 -15.642 -13.495 1.00 85.25 90 GLN A O 1
ATOM 725 N N . GLN A 1 91 ? 0.825 -15.771 -14.387 1.00 85.88 91 GLN A N 1
ATOM 726 C CA . GLN A 1 91 ? 1.494 -14.916 -13.399 1.00 85.88 91 GLN A CA 1
ATOM 727 C C . GLN A 1 91 ? 1.400 -13.432 -13.764 1.00 85.88 91 GLN A C 1
ATOM 729 O O . GLN A 1 91 ? 1.475 -12.572 -12.890 1.00 85.88 91 GLN A O 1
ATOM 734 N N . LEU A 1 92 ? 1.275 -13.152 -15.060 1.00 88.12 92 LEU A N 1
ATOM 735 C CA . LEU A 1 92 ? 1.271 -11.821 -15.652 1.00 88.12 92 LEU A CA 1
ATOM 736 C C . LEU A 1 92 ? -0.141 -11.259 -15.856 1.00 88.12 92 LEU A C 1
ATOM 738 O O . LEU A 1 92 ? -0.306 -10.048 -15.966 1.00 88.12 92 LEU A O 1
ATOM 742 N N . THR A 1 93 ? -1.163 -12.116 -15.867 1.00 94.25 93 THR A N 1
ATOM 743 C CA . THR A 1 93 ? -2.560 -11.702 -16.028 1.00 94.25 93 THR A CA 1
ATOM 744 C C . THR A 1 93 ? -3.079 -11.005 -14.770 1.00 94.25 93 THR A C 1
ATOM 746 O O . THR A 1 93 ? -2.808 -11.421 -13.638 1.00 94.25 93 THR A O 1
ATOM 749 N N . GLY A 1 94 ? -3.839 -9.927 -14.975 1.00 95.19 94 GLY A N 1
ATOM 750 C CA . GLY A 1 94 ? -4.552 -9.235 -13.907 1.00 95.19 94 GLY A CA 1
ATOM 751 C C . GLY A 1 94 ? -5.614 -10.112 -13.238 1.00 95.19 94 GLY A C 1
ATOM 752 O O . GLY A 1 94 ? -6.092 -11.093 -13.801 1.00 95.19 94 GLY A O 1
ATOM 753 N N . TYR A 1 95 ? -6.008 -9.741 -12.027 1.00 96.44 95 TYR A N 1
ATOM 754 C CA . TYR A 1 95 ? -7.005 -10.457 -11.238 1.00 96.44 95 TYR A CA 1
ATOM 755 C C . TYR A 1 95 ? -8.019 -9.484 -10.658 1.00 96.44 95 TYR A C 1
ATOM 757 O O . TYR A 1 95 ? -7.653 -8.493 -10.019 1.00 96.44 95 TYR A O 1
ATOM 765 N N . VAL A 1 96 ? -9.297 -9.808 -10.856 1.00 96.44 96 VAL A N 1
ATOM 766 C CA . VAL A 1 96 ? -10.430 -9.093 -10.270 1.00 96.44 96 VAL A CA 1
ATOM 767 C C . VAL A 1 96 ? -11.095 -10.018 -9.249 1.00 96.44 96 VAL A C 1
ATOM 769 O O . VAL A 1 96 ? -11.700 -11.006 -9.662 1.00 96.44 96 VAL A O 1
ATOM 772 N N . PRO A 1 97 ? -11.005 -9.725 -7.941 1.00 95.81 97 PRO A N 1
ATOM 773 C CA . PRO A 1 97 ? -11.652 -10.532 -6.916 1.00 95.81 97 PRO A CA 1
ATOM 774 C C . PRO A 1 97 ? -13.179 -10.548 -7.053 1.00 95.81 97 PRO A C 1
ATOM 776 O O . PRO A 1 97 ? -13.795 -9.531 -7.384 1.00 95.81 97 PRO A O 1
ATOM 779 N N . ASP A 1 98 ? -13.801 -11.681 -6.719 1.00 96.25 98 ASP A N 1
ATOM 780 C CA . ASP A 1 98 ? -15.260 -11.851 -6.778 1.00 96.25 98 ASP A CA 1
ATOM 781 C C . ASP A 1 98 ? -16.014 -10.881 -5.856 1.00 96.25 98 ASP A C 1
ATOM 783 O O . ASP A 1 98 ? -17.127 -10.466 -6.178 1.00 96.25 98 ASP A O 1
ATOM 787 N N . HIS A 1 99 ? -15.421 -10.498 -4.722 1.00 95.25 99 HIS A N 1
ATOM 788 C CA . HIS A 1 99 ? -16.029 -9.569 -3.762 1.00 95.25 99 HIS A CA 1
ATOM 789 C C . HIS A 1 99 ? -15.945 -8.100 -4.182 1.00 95.25 99 HIS A C 1
ATOM 791 O O . HIS A 1 99 ? -16.489 -7.236 -3.495 1.00 95.25 99 HIS A O 1
ATOM 797 N N . LEU A 1 100 ? -15.278 -7.793 -5.299 1.00 95.62 100 LEU A N 1
ATOM 798 C CA . LEU A 1 100 ? -15.201 -6.441 -5.836 1.00 95.62 100 LEU A CA 1
ATOM 799 C C . LEU A 1 100 ? -16.118 -6.261 -7.038 1.00 95.62 100 LEU A C 1
ATOM 801 O O . LEU A 1 100 ? -16.175 -7.077 -7.963 1.00 95.62 100 LEU A O 1
ATOM 805 N N . GLY A 1 101 ? -16.801 -5.118 -7.044 1.00 95.19 101 GLY A N 1
ATOM 806 C CA . GLY A 1 101 ? -17.377 -4.574 -8.263 1.00 95.19 101 GLY A CA 1
ATOM 807 C C . GLY A 1 101 ? -16.297 -4.129 -9.245 1.00 95.19 101 GLY A C 1
ATOM 808 O O . GLY A 1 101 ? -15.106 -4.084 -8.930 1.00 95.19 101 GLY A O 1
ATOM 809 N N . PHE A 1 102 ? -16.741 -3.757 -10.435 1.00 95.06 102 PHE A N 1
ATOM 810 C CA . PHE A 1 102 ? -15.896 -3.230 -11.496 1.00 95.06 102 PHE A CA 1
ATOM 811 C C . PHE A 1 102 ? -16.515 -1.940 -12.033 1.00 95.06 102 PHE A C 1
ATOM 813 O O . PHE A 1 102 ? -17.690 -1.948 -12.405 1.00 95.06 102 PHE A O 1
ATOM 820 N N . ASN A 1 103 ? -15.730 -0.864 -12.117 1.00 93.44 103 ASN A N 1
ATOM 821 C CA . ASN A 1 103 ? -16.100 0.356 -12.833 1.00 93.44 103 ASN A CA 1
ATOM 822 C C . ASN A 1 103 ? -14.884 0.884 -13.613 1.00 93.44 103 ASN A C 1
ATOM 824 O O . ASN A 1 103 ? -13.899 1.309 -13.014 1.00 93.44 103 ASN A O 1
ATOM 828 N N . ALA A 1 104 ? -14.960 0.927 -14.946 1.00 91.31 104 ALA A N 1
ATOM 829 C CA . ALA A 1 104 ? -13.883 1.482 -15.780 1.00 91.31 104 ALA A CA 1
ATOM 830 C C . ALA A 1 104 ? -13.670 2.993 -15.577 1.00 91.31 104 ALA A C 1
ATOM 832 O O . ALA A 1 104 ? -12.587 3.516 -15.823 1.00 91.31 104 ALA A O 1
ATOM 833 N N . THR A 1 105 ? -14.707 3.675 -15.096 1.00 89.19 105 THR A N 1
ATOM 834 C CA . THR A 1 105 ? -14.713 5.083 -14.703 1.00 89.19 105 THR A CA 1
ATOM 835 C C . THR A 1 105 ? -14.972 5.152 -13.194 1.00 89.19 105 THR A C 1
ATOM 837 O O . THR A 1 105 ? -15.878 4.456 -12.729 1.00 89.19 105 THR A O 1
ATOM 840 N N . PRO A 1 106 ? -14.231 5.955 -12.406 1.00 88.75 106 PRO A N 1
ATOM 841 C CA . PRO A 1 106 ? -14.406 5.950 -10.962 1.00 88.75 106 PRO A CA 1
ATOM 842 C C . PRO A 1 106 ? -15.738 6.595 -10.588 1.00 88.75 106 PRO A C 1
ATOM 844 O O . PRO A 1 106 ? -16.133 7.627 -11.134 1.00 88.75 106 PRO A O 1
ATOM 847 N N . ARG A 1 107 ? -16.421 6.024 -9.599 1.00 81.00 107 ARG A N 1
ATOM 848 C CA . ARG A 1 107 ? -17.591 6.654 -8.986 1.00 81.00 107 ARG A CA 1
ATOM 849 C C . ARG A 1 107 ? -17.158 7.886 -8.190 1.00 81.00 107 ARG A C 1
ATOM 851 O O . ARG A 1 107 ? -16.610 7.791 -7.089 1.00 81.00 107 ARG A O 1
ATOM 858 N N . GLU A 1 108 ? -17.436 9.063 -8.742 1.00 66.56 108 GLU A N 1
ATOM 859 C CA . GLU A 1 108 ? -17.248 10.341 -8.059 1.00 66.56 108 GLU A CA 1
ATOM 860 C C . GLU A 1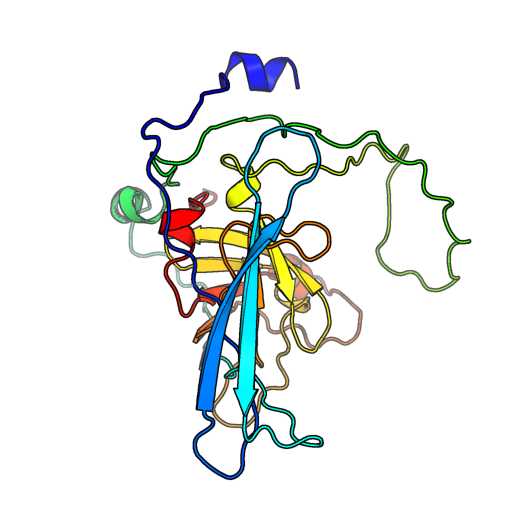 108 ? -18.308 10.504 -6.961 1.00 66.56 108 GLU A C 1
ATOM 862 O O . GLU A 1 108 ? -19.454 10.866 -7.218 1.00 66.56 108 GLU A O 1
ATOM 867 N N . ARG A 1 109 ? -17.935 10.228 -5.707 1.00 63.00 109 ARG A N 1
ATOM 868 C CA . ARG A 1 109 ? -18.803 10.493 -4.544 1.00 63.00 109 ARG A CA 1
ATOM 869 C C . ARG A 1 109 ? -18.645 11.904 -3.972 1.00 63.00 109 ARG A C 1
ATOM 871 O O . ARG A 1 109 ? -19.376 12.276 -3.060 1.00 63.00 109 ARG A O 1
ATOM 878 N N . LEU A 1 110 ? -17.713 12.703 -4.495 1.00 65.94 110 LEU A N 1
ATOM 879 C CA . LEU A 1 110 ? -17.390 14.023 -3.959 1.00 65.94 110 LEU A CA 1
ATOM 880 C C . LEU A 1 110 ? -17.722 15.119 -4.959 1.00 65.94 110 LEU A C 1
ATOM 882 O O . LEU A 1 110 ? -17.251 15.115 -6.093 1.00 65.94 110 LEU A O 1
ATOM 886 N N . LYS A 1 111 ? -18.468 16.127 -4.501 1.00 59.09 111 LYS A N 1
ATOM 887 C CA . LYS A 1 111 ? -18.547 17.396 -5.223 1.00 59.09 111 LYS A CA 1
ATOM 888 C C . LYS A 1 111 ? -17.154 18.024 -5.200 1.00 59.09 111 LYS A C 1
ATOM 890 O O . LYS A 1 111 ? -16.591 18.229 -4.128 1.00 59.09 111 LYS A O 1
ATOM 895 N N . SER A 1 112 ? -16.601 18.325 -6.374 1.00 55.97 112 SER A N 1
ATOM 896 C CA . SER A 1 112 ? -15.316 19.019 -6.503 1.00 55.97 112 SER A CA 1
ATOM 897 C C . SER A 1 112 ? -15.345 20.332 -5.715 1.00 55.97 112 SER A C 1
ATOM 899 O O . SER A 1 112 ? -15.925 21.320 -6.167 1.00 55.97 112 SER A O 1
ATOM 901 N N . VAL A 1 113 ? -14.698 20.371 -4.550 1.00 54.97 113 VAL A N 1
ATOM 902 C CA . VAL A 1 113 ? -14.502 21.620 -3.813 1.00 54.97 113 VAL A CA 1
ATOM 903 C C . VAL A 1 113 ? -13.411 22.399 -4.539 1.00 54.97 113 VAL A C 1
ATOM 905 O O . VAL A 1 113 ? -12.290 21.911 -4.695 1.00 54.97 113 VAL A O 1
ATOM 908 N N . LYS A 1 114 ? -13.729 23.602 -5.029 1.00 50.91 114 LYS A N 1
ATOM 909 C CA . LYS A 1 114 ? -12.730 24.494 -5.630 1.00 50.91 114 LYS A CA 1
ATOM 910 C C . LYS A 1 114 ? -11.661 24.796 -4.573 1.00 50.91 114 LYS A C 1
ATOM 912 O O . LYS A 1 114 ? -11.918 25.554 -3.643 1.00 50.91 114 LYS A O 1
ATOM 917 N N . ARG A 1 115 ? -10.470 24.202 -4.690 1.00 53.75 115 ARG A N 1
ATOM 918 C CA . ARG A 1 115 ? -9.323 24.585 -3.854 1.00 53.75 115 ARG A CA 1
ATOM 919 C C . ARG A 1 115 ? -8.786 25.931 -4.329 1.00 53.75 115 ARG A C 1
ATOM 921 O O . ARG A 1 115 ? -8.483 26.094 -5.511 1.00 53.75 115 ARG A O 1
ATOM 928 N N . ILE A 1 116 ? -8.630 26.871 -3.399 1.00 52.94 116 ILE A N 1
ATOM 929 C CA . ILE A 1 116 ? -7.828 28.078 -3.616 1.00 52.94 116 ILE A CA 1
ATOM 930 C C . ILE A 1 116 ? -6.388 27.605 -3.825 1.00 52.94 116 ILE A C 1
ATOM 932 O O . ILE A 1 116 ? -5.816 26.939 -2.962 1.00 52.94 116 ILE A O 1
ATOM 936 N N . ARG A 1 117 ? -5.821 27.881 -5.002 1.00 55.06 117 ARG A N 1
ATOM 937 C CA . ARG A 1 117 ? -4.425 27.544 -5.288 1.00 55.06 117 ARG A CA 1
ATOM 938 C C . ARG A 1 117 ? -3.533 28.516 -4.507 1.00 55.06 117 ARG A C 1
ATOM 940 O O . ARG A 1 117 ? -3.691 29.721 -4.703 1.00 55.06 117 ARG A O 1
ATOM 947 N N . PRO A 1 118 ? -2.612 28.048 -3.647 1.00 52.78 118 PRO A N 1
ATOM 948 C CA . PRO A 1 118 ? -1.575 28.925 -3.119 1.00 52.78 118 PRO A CA 1
ATOM 949 C C . PRO A 1 118 ? -0.735 29.471 -4.281 1.00 52.78 118 PRO A C 1
ATOM 951 O O . PRO A 1 118 ? -0.605 28.820 -5.323 1.00 52.78 118 PRO A O 1
ATOM 954 N N . ALA A 1 119 ? -0.182 30.674 -4.118 1.00 52.12 119 ALA A N 1
ATOM 955 C CA . ALA A 1 119 ? 0.717 31.251 -5.110 1.00 52.12 119 ALA A CA 1
ATOM 956 C C . ALA A 1 119 ? 1.879 30.280 -5.386 1.00 52.12 119 ALA A C 1
ATOM 958 O O . ALA A 1 119 ? 2.460 29.718 -4.456 1.00 52.12 119 ALA A O 1
ATOM 959 N N . MET A 1 120 ? 2.195 30.060 -6.666 1.00 53.75 120 MET A N 1
ATOM 960 C CA . MET A 1 120 ? 3.294 29.184 -7.084 1.00 53.75 120 MET A CA 1
ATOM 961 C C . MET A 1 120 ? 4.593 29.617 -6.390 1.00 53.75 120 MET A C 1
ATOM 963 O O . MET A 1 120 ? 5.023 30.762 -6.534 1.00 53.75 120 MET A O 1
ATOM 967 N N . SER A 1 121 ? 5.230 28.710 -5.643 1.00 56.75 121 SER A N 1
ATOM 968 C CA . SER A 1 121 ? 6.575 28.960 -5.117 1.00 56.75 121 SER A CA 1
ATOM 969 C C . SER A 1 121 ? 7.554 29.120 -6.289 1.00 56.75 121 SER A C 1
ATOM 971 O O . SER A 1 121 ? 7.443 28.409 -7.285 1.00 56.75 121 SER A O 1
ATOM 973 N N . ARG A 1 122 ? 8.555 30.001 -6.162 1.00 51.66 122 ARG A N 1
ATOM 974 C CA . ARG A 1 122 ? 9.618 30.198 -7.174 1.00 51.66 122 ARG A CA 1
ATOM 975 C C . ARG A 1 122 ? 10.494 28.955 -7.412 1.00 51.66 122 ARG A C 1
ATOM 977 O O . ARG A 1 122 ? 11.327 28.962 -8.314 1.00 51.66 122 ARG A O 1
ATOM 984 N N . ARG A 1 123 ? 10.337 27.896 -6.613 1.00 50.72 123 ARG A N 1
ATOM 985 C CA . ARG A 1 123 ? 11.056 26.629 -6.765 1.00 50.72 123 ARG A CA 1
ATOM 986 C C . ARG A 1 123 ? 10.306 25.767 -7.785 1.00 50.72 123 ARG A C 1
ATOM 988 O O . ARG A 1 123 ? 9.142 25.436 -7.563 1.00 50.72 123 ARG A O 1
ATOM 995 N N . ARG A 1 124 ? 10.963 25.419 -8.899 1.00 45.16 124 ARG A N 1
ATOM 996 C CA . ARG A 1 124 ? 10.436 24.499 -9.922 1.00 45.16 124 ARG A CA 1
ATOM 997 C C . ARG A 1 124 ? 10.345 23.086 -9.345 1.00 45.16 124 ARG A C 1
ATOM 999 O O . ARG A 1 124 ? 11.207 22.255 -9.582 1.00 45.16 124 ARG A O 1
ATOM 1006 N N . VAL A 1 125 ? 9.313 22.821 -8.557 1.00 49.94 125 VAL A N 1
ATOM 1007 C CA . VAL A 1 125 ? 8.888 21.449 -8.275 1.00 49.94 125 VAL A CA 1
ATOM 1008 C C . VAL A 1 125 ? 8.082 21.005 -9.490 1.00 49.94 125 VAL A C 1
ATOM 1010 O O . VAL A 1 125 ? 7.234 21.778 -9.946 1.00 49.94 125 VAL A O 1
ATOM 1013 N N . ALA A 1 126 ? 8.346 19.808 -10.022 1.00 49.78 126 ALA A N 1
ATOM 1014 C CA . ALA A 1 126 ? 7.595 19.195 -11.119 1.00 49.78 126 ALA A CA 1
ATOM 1015 C C . ALA A 1 126 ? 6.118 19.000 -10.713 1.00 49.78 126 ALA A C 1
ATOM 1017 O O . ALA A 1 126 ? 5.670 17.942 -10.297 1.00 49.78 126 ALA A O 1
ATOM 1018 N N . THR A 1 127 ? 5.364 20.090 -10.781 1.00 61.78 127 THR A N 1
ATOM 1019 C CA . THR A 1 127 ? 3.932 20.221 -10.481 1.00 61.78 127 THR A CA 1
ATOM 1020 C C . THR A 1 127 ? 3.178 20.619 -11.744 1.00 61.78 127 THR A C 1
ATOM 1022 O O . THR A 1 127 ? 2.064 21.137 -11.681 1.00 61.78 127 THR A O 1
ATOM 1025 N N . THR A 1 128 ? 3.815 20.417 -12.899 1.00 72.06 128 THR A N 1
ATOM 1026 C CA . THR A 1 128 ? 3.388 20.950 -14.183 1.00 72.06 128 THR A CA 1
ATOM 1027 C C . THR A 1 128 ? 2.040 20.360 -14.560 1.00 72.06 128 THR A C 1
ATOM 1029 O O . THR A 1 128 ? 1.924 19.195 -14.929 1.00 72.06 128 THR A O 1
ATOM 1032 N N . VAL A 1 129 ? 1.005 21.187 -14.459 1.00 78.00 129 VAL A N 1
ATOM 1033 C CA . VAL A 1 129 ? -0.306 20.902 -15.028 1.00 78.00 129 VAL A CA 1
ATOM 1034 C C . VAL A 1 129 ? -0.350 21.593 -16.379 1.00 78.00 129 VAL A C 1
ATOM 1036 O O . VAL A 1 129 ? -0.263 22.818 -16.451 1.00 78.00 129 VAL A O 1
ATOM 1039 N N . PHE A 1 130 ? -0.466 20.810 -17.445 1.00 80.50 130 PHE A N 1
ATOM 1040 C CA . PHE A 1 130 ? -0.631 21.349 -18.788 1.00 80.50 130 PHE A CA 1
ATOM 1041 C C . PHE A 1 130 ? -2.104 21.704 -19.016 1.00 80.50 130 PHE A C 1
ATOM 1043 O O . PHE A 1 130 ? -2.983 20.859 -18.863 1.00 80.50 130 PHE A O 1
ATOM 1050 N N . GLY A 1 131 ? -2.380 22.958 -19.379 1.00 83.00 131 GLY A N 1
ATOM 1051 C CA . GLY A 1 131 ? -3.738 23.427 -19.656 1.00 83.00 131 GLY A CA 1
ATOM 1052 C C . GLY A 1 131 ? -4.657 23.463 -18.427 1.00 83.00 131 GLY A C 1
ATOM 1053 O O . GLY A 1 131 ? -4.233 23.731 -17.299 1.00 83.00 131 GLY A O 1
ATOM 1054 N N . THR A 1 132 ? -5.955 23.251 -18.656 1.00 81.31 132 THR A N 1
ATOM 1055 C CA . THR A 1 132 ? -6.966 23.240 -17.594 1.00 81.31 132 THR A CA 1
ATOM 1056 C C . THR A 1 132 ? -6.856 21.975 -16.752 1.00 81.31 132 THR A C 1
ATOM 1058 O O . THR A 1 132 ? -6.872 20.861 -17.262 1.00 81.31 132 THR A O 1
ATOM 1061 N N . ASP A 1 133 ? -6.823 22.149 -15.434 1.00 81.62 133 ASP A N 1
ATOM 1062 C CA . ASP A 1 133 ? -6.784 21.039 -14.489 1.00 81.62 133 ASP A CA 1
ATOM 1063 C C . ASP A 1 133 ? -8.149 20.350 -14.383 1.00 81.62 133 ASP A C 1
ATOM 1065 O O . ASP A 1 133 ? -9.078 20.839 -13.732 1.00 81.62 133 ASP A O 1
ATOM 1069 N N . THR A 1 134 ? -8.274 19.206 -15.045 1.00 81.88 134 THR A N 1
ATOM 1070 C CA . THR A 1 134 ? -9.488 18.383 -15.048 1.00 81.88 134 THR A CA 1
ATOM 1071 C C . THR A 1 134 ? -9.426 17.227 -14.056 1.00 81.88 134 THR A C 1
ATOM 1073 O O . THR A 1 134 ? -10.339 16.405 -14.044 1.00 81.88 134 THR A O 1
ATOM 1076 N N . ARG A 1 135 ? -8.404 17.166 -13.188 1.00 85.75 135 ARG A N 1
ATOM 1077 C CA . ARG A 1 135 ? -8.307 16.125 -12.158 1.00 85.75 135 ARG A CA 1
ATOM 1078 C C . ARG A 1 135 ? -9.505 16.195 -11.208 1.00 85.75 135 ARG A C 1
ATOM 1080 O O . ARG A 1 135 ? -10.059 17.269 -10.942 1.00 85.75 135 ARG A O 1
ATOM 1087 N N . ARG A 1 136 ? -9.919 15.031 -10.709 1.00 82.56 136 ARG A N 1
ATOM 1088 C CA . ARG A 1 136 ? -11.071 14.855 -9.818 1.00 82.56 136 ARG A CA 1
ATOM 1089 C C . ARG A 1 136 ? -10.684 13.949 -8.661 1.00 82.56 136 ARG A C 1
ATOM 1091 O O . ARG A 1 136 ? -9.932 12.995 -8.840 1.00 82.56 136 ARG A O 1
ATOM 1098 N N . ALA A 1 137 ? -11.184 14.278 -7.475 1.00 85.69 137 ALA A N 1
ATOM 1099 C CA . ALA A 1 137 ? -11.095 13.392 -6.326 1.00 85.69 137 ALA A CA 1
ATOM 1100 C C . ALA A 1 137 ? -12.230 12.364 -6.404 1.00 85.69 137 ALA A C 1
ATOM 1102 O O . ALA A 1 137 ? -13.369 12.724 -6.696 1.00 85.69 137 ALA A O 1
ATOM 1103 N N . PHE A 1 138 ? -11.926 11.105 -6.113 1.00 88.62 138 PHE A N 1
ATOM 1104 C CA . PHE A 1 138 ? -12.893 10.011 -6.090 1.00 88.62 138 PHE A CA 1
ATOM 1105 C C . PHE A 1 138 ? -12.660 9.125 -4.857 1.00 88.62 138 PHE A C 1
ATOM 1107 O O . PHE A 1 138 ? -11.628 9.232 -4.198 1.00 88.62 138 PHE A O 1
ATOM 1114 N N . GLN A 1 139 ? -13.642 8.282 -4.534 1.00 90.12 139 GLN A N 1
ATOM 1115 C CA . GLN A 1 139 ? -13.632 7.352 -3.389 1.00 90.12 139 GLN A CA 1
ATOM 1116 C C . GLN A 1 139 ? -14.107 5.953 -3.814 1.00 90.12 139 GLN A C 1
ATOM 1118 O O . GLN A 1 139 ? -14.791 5.248 -3.076 1.00 90.12 139 GLN A O 1
ATOM 1123 N N . ASP A 1 140 ? -13.843 5.592 -5.064 1.00 91.94 140 ASP A N 1
ATOM 1124 C CA . ASP A 1 140 ? -14.254 4.316 -5.628 1.00 91.94 140 ASP A CA 1
ATOM 1125 C C . ASP A 1 140 ? -13.311 3.204 -5.162 1.00 91.94 140 ASP A C 1
ATOM 1127 O O . ASP A 1 140 ? -12.113 3.243 -5.427 1.00 91.94 140 ASP A O 1
ATOM 1131 N N . THR A 1 141 ? -13.874 2.219 -4.469 1.00 94.12 141 THR A N 1
ATOM 1132 C CA . THR A 1 141 ? -13.172 1.034 -3.970 1.00 94.12 141 THR A CA 1
ATOM 1133 C C . THR A 1 141 ? -13.324 -0.174 -4.897 1.00 94.12 141 THR A C 1
ATOM 1135 O O . THR A 1 141 ? -12.911 -1.274 -4.549 1.00 94.12 141 THR A O 1
ATOM 1138 N N . THR A 1 142 ? -13.938 -0.022 -6.069 1.00 95.38 142 THR A N 1
ATOM 1139 C CA . THR A 1 142 ? -14.060 -1.104 -7.056 1.00 95.38 142 THR A CA 1
ATOM 1140 C C . THR A 1 142 ? -12.793 -1.274 -7.887 1.00 95.38 142 THR A C 1
ATOM 1142 O O . THR A 1 142 ? -11.948 -0.382 -7.960 1.00 95.38 142 THR A O 1
ATOM 1145 N N . TYR A 1 143 ? -12.666 -2.414 -8.565 1.00 96.31 143 TYR A N 1
ATOM 1146 C CA . TYR A 1 143 ? -11.608 -2.602 -9.551 1.00 96.31 143 TYR A CA 1
ATOM 1147 C C . TYR A 1 143 ? -11.834 -1.671 -10.763 1.00 96.31 143 TYR A C 1
ATOM 1149 O O . TYR A 1 143 ? -12.975 -1.560 -11.226 1.00 96.31 143 TYR A O 1
ATOM 1157 N N . PRO A 1 144 ? -10.785 -1.037 -11.330 1.00 96.06 144 PRO A N 1
ATOM 1158 C CA . PRO A 1 144 ? -9.358 -1.174 -11.001 1.00 96.06 144 PRO A CA 1
ATOM 1159 C C . PRO A 1 144 ? -8.848 -0.211 -9.915 1.00 96.06 144 PRO A C 1
ATOM 1161 O O . PRO A 1 144 ? -7.683 -0.289 -9.526 1.00 96.06 144 PRO A O 1
ATOM 1164 N N . TRP A 1 145 ? -9.686 0.695 -9.418 1.00 96.19 145 TRP A N 1
ATOM 1165 C CA . TRP A 1 145 ? -9.317 1.754 -8.471 1.00 96.19 145 TRP A CA 1
ATOM 1166 C C . TRP A 1 145 ? -8.798 1.223 -7.132 1.00 96.19 145 TRP A C 1
ATOM 1168 O O . TRP A 1 145 ? -7.872 1.796 -6.563 1.00 96.19 145 TRP A O 1
ATOM 1178 N N . SER A 1 146 ? -9.311 0.073 -6.690 1.00 97.00 146 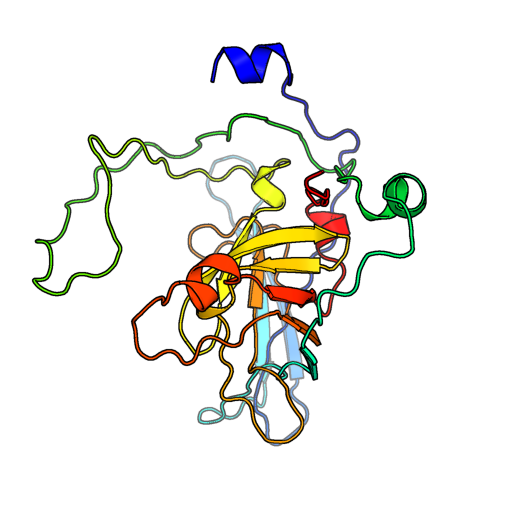SER A N 1
ATOM 1179 C CA . SER A 1 146 ? -8.824 -0.675 -5.524 1.00 97.00 146 SER A CA 1
ATOM 1180 C C . SER A 1 146 ? -7.345 -1.064 -5.600 1.00 97.00 146 SER A C 1
ATOM 1182 O O . SER A 1 146 ? -6.712 -1.233 -4.561 1.00 97.00 146 SER A O 1
ATOM 1184 N N . THR A 1 147 ? -6.786 -1.211 -6.806 1.00 98.12 147 THR A N 1
ATOM 1185 C CA . THR A 1 147 ? -5.396 -1.657 -7.012 1.00 98.12 147 THR A CA 1
ATOM 1186 C C . THR A 1 147 ? -4.375 -0.533 -6.850 1.00 98.12 147 THR A C 1
ATOM 1188 O O . THR A 1 147 ? -3.187 -0.809 -6.679 1.00 98.12 147 THR A O 1
ATOM 1191 N N . VAL A 1 148 ? -4.818 0.726 -6.913 1.00 97.81 148 VAL A N 1
ATOM 1192 C CA . VAL A 1 148 ? -3.963 1.916 -6.856 1.00 97.81 148 VAL A CA 1
ATOM 1193 C C . VAL A 1 148 ? -4.032 2.510 -5.459 1.00 97.81 148 VAL A C 1
ATOM 1195 O O . VAL A 1 148 ? -5.084 2.531 -4.820 1.00 97.81 148 VAL A O 1
ATOM 1198 N N . GLY A 1 149 ? -2.910 3.005 -4.956 1.00 97.12 149 GLY A N 1
ATOM 1199 C CA . GLY A 1 149 ? -2.856 3.523 -3.600 1.00 97.12 149 GLY A CA 1
ATOM 1200 C C . GLY A 1 149 ? -1.701 4.461 -3.334 1.00 97.12 149 GLY A C 1
ATOM 1201 O O . GLY A 1 149 ? -0.863 4.734 -4.197 1.00 97.12 149 GLY A O 1
ATOM 1202 N N . ARG A 1 150 ? -1.668 4.936 -2.092 1.00 97.88 150 ARG A N 1
ATOM 1203 C CA . ARG A 1 150 ? -0.595 5.779 -1.583 1.00 97.88 150 ARG A CA 1
ATOM 1204 C C . ARG A 1 150 ? 0.587 4.908 -1.177 1.00 97.88 150 ARG A C 1
ATOM 1206 O O . ARG A 1 150 ? 0.414 3.932 -0.449 1.00 97.88 150 ARG A O 1
ATOM 1213 N N . VAL A 1 151 ? 1.775 5.295 -1.622 1.00 98.38 151 VAL A N 1
ATOM 1214 C CA . VAL A 1 151 ? 3.051 4.770 -1.128 1.00 98.38 151 VAL A CA 1
ATOM 1215 C C . VAL A 1 151 ? 3.628 5.787 -0.160 1.00 98.38 151 VAL A C 1
ATOM 1217 O O . VAL A 1 151 ? 3.624 6.980 -0.452 1.00 98.38 151 VAL A O 1
ATOM 1220 N N . GLU A 1 152 ? 4.103 5.337 0.991 1.00 96.62 152 GLU A N 1
ATOM 1221 C CA . GLU A 1 152 ? 4.726 6.174 2.014 1.00 96.62 152 GLU A CA 1
ATOM 1222 C C . GLU A 1 152 ? 6.088 5.588 2.383 1.00 96.62 152 GLU A C 1
ATOM 1224 O O . GLU A 1 152 ? 6.231 4.370 2.513 1.00 96.62 152 GLU A O 1
ATOM 1229 N N . THR A 1 153 ? 7.080 6.463 2.513 1.00 95.19 153 THR A N 1
ATOM 1230 C CA . THR A 1 153 ? 8.476 6.156 2.850 1.00 95.19 153 THR A CA 1
ATOM 1231 C C . THR A 1 153 ? 9.028 7.266 3.747 1.00 95.19 153 THR A C 1
ATOM 1233 O O . THR A 1 153 ? 8.386 8.302 3.946 1.00 95.19 153 THR A O 1
ATOM 1236 N N . ASN A 1 154 ? 10.254 7.105 4.247 1.00 90.69 154 ASN A N 1
ATOM 1237 C CA . ASN A 1 154 ? 10.956 8.175 4.964 1.00 90.69 154 ASN A CA 1
ATOM 1238 C C . ASN A 1 154 ? 11.223 9.424 4.103 1.00 90.69 154 ASN A C 1
ATOM 1240 O O . ASN A 1 154 ? 11.390 10.515 4.648 1.00 90.69 154 ASN A O 1
ATOM 1244 N N . ARG A 1 155 ? 11.222 9.298 2.766 1.00 87.75 155 ARG A N 1
ATOM 1245 C CA . ARG A 1 155 ? 11.443 10.421 1.835 1.00 87.75 155 ARG A CA 1
ATOM 1246 C C . ARG A 1 155 ? 10.162 11.159 1.450 1.00 87.75 155 ARG A C 1
ATOM 1248 O O . ARG A 1 155 ? 10.236 12.224 0.839 1.00 87.75 155 ARG A O 1
ATOM 1255 N N . GLY A 1 156 ? 8.994 10.631 1.813 1.00 89.69 156 GLY A N 1
ATOM 1256 C CA . GLY A 1 156 ? 7.707 11.264 1.560 1.00 89.69 156 GLY A CA 1
ATOM 1257 C C . GLY A 1 156 ? 6.665 10.270 1.073 1.00 89.69 156 GLY A C 1
ATOM 1258 O O . GLY A 1 156 ? 6.545 9.160 1.585 1.00 89.69 156 GLY A O 1
ATOM 1259 N N . SER A 1 157 ? 5.860 10.688 0.099 1.00 93.44 157 SER A N 1
ATOM 1260 C CA . SER A 1 157 ? 4.802 9.842 -0.442 1.00 93.44 157 SER A CA 1
ATOM 1261 C C . SER A 1 157 ? 4.731 9.882 -1.956 1.00 93.44 157 SER A C 1
ATOM 1263 O O . SER A 1 157 ? 4.866 10.946 -2.555 1.00 93.44 157 SER A O 1
ATOM 1265 N N . GLY A 1 158 ? 4.427 8.728 -2.537 1.00 94.25 158 GLY A N 1
ATOM 1266 C CA . GLY A 1 158 ? 4.169 8.531 -3.953 1.00 94.25 158 GLY A CA 1
ATOM 1267 C C . GLY A 1 158 ? 2.859 7.792 -4.195 1.00 94.25 158 GLY A C 1
ATOM 1268 O O . GLY A 1 158 ? 2.008 7.658 -3.311 1.00 94.25 158 GLY A O 1
ATOM 1269 N N . SER A 1 159 ? 2.713 7.296 -5.417 1.00 97.12 159 SER A N 1
ATOM 1270 C CA . SER A 1 159 ? 1.631 6.394 -5.807 1.00 97.12 159 SER A CA 1
ATOM 1271 C C . SER A 1 159 ? 2.211 5.047 -6.197 1.00 97.12 159 SER A C 1
ATOM 1273 O O . SER A 1 159 ? 3.346 4.967 -6.660 1.00 97.12 159 SER A O 1
ATOM 1275 N N . GLY A 1 160 ? 1.414 4.001 -6.044 1.00 98.00 160 GLY A N 1
ATOM 1276 C CA . GLY A 1 160 ? 1.782 2.676 -6.508 1.00 98.00 160 GLY A CA 1
ATOM 1277 C C . GLY A 1 160 ? 0.563 1.866 -6.904 1.00 98.00 160 GLY A C 1
ATOM 1278 O O . GLY A 1 160 ? -0.575 2.246 -6.614 1.00 98.00 160 GLY A O 1
ATOM 1279 N N . VAL A 1 161 ? 0.818 0.764 -7.597 1.00 98.38 161 VAL A N 1
ATOM 1280 C CA . VAL A 1 161 ? -0.211 -0.114 -8.148 1.00 98.38 161 VAL A CA 1
ATOM 1281 C C . VAL A 1 161 ? 0.117 -1.578 -7.888 1.00 98.38 161 VAL A C 1
ATOM 1283 O O . VAL A 1 161 ? 1.267 -2.007 -7.998 1.00 98.38 161 VAL A O 1
ATOM 1286 N N . MET A 1 162 ? -0.903 -2.360 -7.550 1.00 98.50 162 MET A N 1
ATOM 1287 C CA . MET A 1 162 ? -0.785 -3.807 -7.414 1.00 98.50 162 MET A CA 1
ATOM 1288 C C . MET A 1 162 ? -0.637 -4.466 -8.788 1.00 98.50 162 MET A C 1
ATOM 1290 O O . MET A 1 162 ? -1.523 -4.372 -9.639 1.00 98.50 162 MET A O 1
ATOM 1294 N N . ILE A 1 163 ? 0.474 -5.177 -8.984 1.00 97.69 163 ILE A N 1
ATOM 1295 C CA . ILE A 1 163 ? 0.797 -5.939 -10.205 1.00 97.69 163 ILE A CA 1
ATOM 1296 C C . ILE A 1 163 ? 0.821 -7.458 -9.974 1.00 97.69 163 ILE A C 1
ATOM 1298 O O . ILE A 1 163 ? 1.049 -8.229 -10.897 1.00 97.69 163 ILE A O 1
ATOM 1302 N N . GLY A 1 164 ? 0.578 -7.903 -8.741 1.00 97.06 164 GLY A N 1
ATOM 1303 C CA . GLY A 1 164 ? 0.425 -9.312 -8.389 1.00 97.06 164 GLY A CA 1
ATOM 1304 C C . GLY A 1 164 ? -0.089 -9.477 -6.957 1.00 97.06 164 GLY A C 1
ATOM 1305 O O . GLY A 1 164 ? -0.302 -8.476 -6.273 1.00 97.06 164 GLY A O 1
ATOM 1306 N N . PRO A 1 165 ? -0.199 -10.716 -6.439 1.00 96.44 165 PRO A N 1
ATOM 1307 C CA . PRO A 1 165 ? -0.817 -10.983 -5.133 1.00 96.44 165 PRO A CA 1
ATOM 1308 C C . PRO A 1 165 ? -0.193 -10.207 -3.965 1.00 96.44 165 PRO A C 1
ATOM 1310 O O . PRO A 1 165 ? -0.874 -9.862 -3.008 1.00 96.44 165 PRO A O 1
ATOM 1313 N N . ARG A 1 166 ? 1.110 -9.919 -4.047 1.00 96.88 166 ARG A N 1
ATOM 1314 C CA . ARG A 1 166 ? 1.879 -9.145 -3.059 1.00 96.88 166 ARG A CA 1
ATOM 1315 C C . ARG A 1 166 ? 2.900 -8.207 -3.710 1.00 96.88 166 ARG A C 1
ATOM 1317 O O . ARG A 1 166 ? 3.901 -7.876 -3.090 1.00 96.88 166 ARG A O 1
ATOM 1324 N N . HIS A 1 167 ? 2.723 -7.877 -4.988 1.00 97.69 167 HIS A N 1
ATOM 1325 C CA . HIS A 1 167 ? 3.718 -7.131 -5.761 1.00 97.69 167 HIS A CA 1
ATOM 1326 C C . HIS A 1 167 ? 3.184 -5.737 -6.055 1.00 97.69 167 HIS A C 1
ATOM 1328 O O . HIS A 1 167 ? 2.188 -5.591 -6.760 1.00 97.69 167 HIS A O 1
ATOM 1334 N N . LEU A 1 168 ? 3.863 -4.741 -5.506 1.00 98.25 168 LEU A N 1
ATOM 1335 C CA . LEU A 1 168 ? 3.604 -3.327 -5.704 1.00 98.25 168 LEU A CA 1
ATOM 1336 C C . LEU A 1 168 ? 4.596 -2.782 -6.726 1.00 98.25 168 LEU A C 1
ATOM 1338 O O . LEU A 1 168 ? 5.802 -2.897 -6.524 1.00 98.25 168 LEU A O 1
ATOM 1342 N N . LEU A 1 169 ? 4.097 -2.152 -7.781 1.00 97.88 169 LEU A N 1
ATOM 1343 C CA . LEU A 1 169 ? 4.894 -1.308 -8.660 1.00 97.88 169 LEU A CA 1
ATOM 1344 C C . LEU A 1 169 ? 4.822 0.139 -8.168 1.00 97.88 169 LEU A C 1
ATOM 1346 O O . LEU A 1 169 ? 3.737 0.662 -7.911 1.00 97.88 169 LEU A O 1
ATOM 1350 N N . THR A 1 170 ? 5.978 0.777 -8.055 1.00 97.38 170 THR A N 1
ATOM 1351 C CA . THR A 1 170 ? 6.134 2.196 -7.720 1.00 97.38 170 THR A CA 1
ATOM 1352 C C . THR A 1 170 ? 7.350 2.754 -8.457 1.00 97.38 170 THR A C 1
ATOM 1354 O O . THR A 1 170 ? 8.072 2.020 -9.130 1.00 97.38 170 THR A O 1
ATOM 1357 N N . VAL A 1 171 ? 7.579 4.053 -8.329 1.00 93.56 171 VAL A N 1
ATOM 1358 C CA . VAL A 1 171 ? 8.791 4.733 -8.800 1.00 93.56 171 VAL A CA 1
ATOM 1359 C C . VAL A 1 171 ? 9.964 4.517 -7.841 1.00 93.56 171 VAL A C 1
ATOM 1361 O O . VAL A 1 171 ? 9.757 4.346 -6.634 1.00 93.56 171 VAL A O 1
ATOM 1364 N N . SER A 1 172 ? 11.184 4.517 -8.377 1.00 93.19 172 SER A N 1
ATOM 1365 C CA . SER A 1 172 ? 12.430 4.335 -7.625 1.00 93.19 172 SER A CA 1
ATOM 1366 C C . SER A 1 172 ? 12.767 5.570 -6.783 1.00 93.19 172 SER A C 1
ATOM 1368 O O . SER A 1 172 ? 13.195 5.426 -5.640 1.00 93.19 172 SER A O 1
ATOM 1370 N N . HIS A 1 173 ? 12.485 6.783 -7.271 1.00 90.12 173 HIS A N 1
ATOM 1371 C CA . HIS A 1 173 ? 12.846 8.028 -6.571 1.00 90.12 173 HIS A CA 1
ATOM 1372 C C . HIS A 1 173 ? 12.055 8.290 -5.277 1.00 90.12 173 HIS A C 1
ATOM 1374 O O . HIS A 1 173 ? 12.422 9.151 -4.476 1.00 90.12 173 HIS A O 1
ATOM 1380 N N . VAL A 1 174 ? 10.946 7.574 -5.058 1.00 91.50 174 VAL A N 1
ATOM 1381 C CA . VAL A 1 174 ? 10.192 7.617 -3.791 1.00 91.50 174 VAL A CA 1
ATOM 1382 C C . VAL A 1 174 ? 10.831 6.715 -2.732 1.00 91.50 174 VAL A C 1
ATOM 1384 O O . VAL A 1 174 ? 10.597 6.907 -1.536 1.00 91.50 174 VAL A O 1
ATOM 1387 N N . ILE A 1 175 ? 11.630 5.733 -3.151 1.00 94.75 175 ILE A N 1
ATOM 1388 C CA . ILE A 1 175 ? 12.274 4.777 -2.257 1.00 94.75 175 ILE A CA 1
ATOM 1389 C C . ILE A 1 175 ? 13.422 5.451 -1.512 1.00 94.75 175 ILE A C 1
ATOM 1391 O O . ILE A 1 175 ? 14.210 6.210 -2.074 1.00 94.75 175 ILE A O 1
ATOM 1395 N N . ASP A 1 176 ? 13.523 5.147 -0.222 1.00 93.50 176 ASP A N 1
ATOM 1396 C CA . ASP A 1 176 ? 14.680 5.536 0.566 1.00 93.50 176 ASP A CA 1
ATOM 1397 C C . ASP A 1 176 ? 15.791 4.490 0.447 1.00 93.50 176 ASP A C 1
ATOM 1399 O O . ASP A 1 176 ? 15.737 3.424 1.062 1.00 93.50 176 ASP A O 1
ATOM 1403 N N . TRP A 1 177 ? 16.806 4.802 -0.354 1.00 93.19 177 TRP A N 1
ATOM 1404 C CA . TRP A 1 177 ? 17.978 3.951 -0.560 1.00 93.19 177 TRP A CA 1
ATOM 1405 C C . TRP A 1 177 ? 19.034 4.074 0.556 1.00 93.19 177 TRP A C 1
ATOM 1407 O O . TRP A 1 177 ? 20.056 3.396 0.501 1.00 93.19 177 TRP A O 1
ATOM 1417 N N . THR A 1 178 ? 18.802 4.890 1.594 1.00 90.88 178 THR A N 1
ATOM 1418 C CA . THR A 1 178 ? 19.759 5.136 2.697 1.00 90.88 178 THR A CA 1
ATOM 1419 C C . THR A 1 178 ? 19.620 4.152 3.869 1.00 90.88 178 THR A C 1
ATOM 1421 O O . THR A 1 178 ? 19.834 4.488 5.033 1.00 90.88 178 THR A O 1
ATOM 1424 N N . ALA A 1 179 ? 19.271 2.901 3.559 1.00 89.94 179 ALA A N 1
ATOM 1425 C CA . ALA A 1 179 ? 18.983 1.866 4.548 1.00 89.94 179 ALA A CA 1
ATOM 1426 C C . ALA A 1 179 ? 20.201 1.492 5.421 1.00 89.94 179 ALA A C 1
ATOM 1428 O O . ALA A 1 179 ? 21.345 1.567 4.962 1.00 89.94 179 ALA A O 1
ATOM 1429 N N . PRO A 1 180 ? 19.980 0.989 6.653 1.00 87.81 180 PRO A N 1
ATOM 1430 C CA . PRO A 1 180 ? 21.049 0.429 7.474 1.00 87.81 180 PRO A CA 1
ATOM 1431 C C . PRO A 1 180 ? 21.785 -0.727 6.784 1.00 87.81 180 PRO A C 1
ATOM 1433 O O . PRO A 1 180 ? 21.224 -1.447 5.953 1.00 87.81 180 PRO A O 1
ATOM 1436 N N . ALA A 1 181 ? 23.034 -0.964 7.197 1.00 90.00 181 ALA A N 1
ATOM 1437 C CA . ALA A 1 181 ? 23.840 -2.071 6.689 1.00 90.00 181 ALA A CA 1
ATOM 1438 C C . ALA A 1 181 ? 23.086 -3.414 6.778 1.00 90.00 181 ALA A C 1
ATOM 1440 O O . ALA A 1 181 ? 22.516 -3.761 7.812 1.00 90.00 181 ALA A O 1
ATOM 1441 N N . GLY A 1 182 ? 23.096 -4.177 5.681 1.00 91.06 182 GLY A N 1
ATOM 1442 C CA . GLY A 1 182 ? 22.375 -5.451 5.559 1.00 91.06 182 GLY A CA 1
ATOM 1443 C C . GLY A 1 182 ? 20.978 -5.349 4.932 1.00 91.06 182 GLY A C 1
ATOM 1444 O O . GLY A 1 182 ? 20.373 -6.385 4.645 1.00 91.06 182 GLY A O 1
ATOM 1445 N N . PHE A 1 183 ? 20.492 -4.136 4.661 1.00 95.25 183 PHE A N 1
ATOM 1446 C CA . PHE A 1 183 ? 19.244 -3.875 3.942 1.00 95.25 183 PHE A CA 1
ATOM 1447 C C . PHE A 1 183 ? 19.506 -3.146 2.621 1.00 95.25 183 PHE A C 1
ATOM 1449 O O . PHE A 1 183 ? 20.570 -2.574 2.408 1.00 95.25 183 PHE A O 1
ATOM 1456 N N . ALA A 1 184 ? 18.542 -3.230 1.706 1.00 95.31 184 ALA A N 1
ATOM 1457 C CA . ALA A 1 184 ? 18.617 -2.609 0.387 1.00 95.31 184 ALA A CA 1
ATOM 1458 C C . ALA A 1 184 ? 17.916 -1.245 0.332 1.00 95.31 184 ALA A C 1
ATOM 1460 O O . ALA A 1 184 ? 18.360 -0.374 -0.405 1.00 95.31 184 ALA A O 1
ATOM 1461 N N . ALA A 1 185 ? 16.820 -1.085 1.074 1.00 95.69 185 ALA A N 1
ATOM 1462 C CA . ALA A 1 185 ? 16.042 0.147 1.170 1.00 95.69 185 ALA A CA 1
ATOM 1463 C C . ALA A 1 185 ? 15.392 0.241 2.558 1.00 95.69 185 ALA A C 1
ATOM 1465 O O . ALA A 1 185 ? 15.182 -0.785 3.211 1.00 95.69 185 ALA A O 1
ATOM 1466 N N . ASP A 1 186 ? 15.090 1.453 3.016 1.00 95.50 186 ASP A N 1
ATOM 1467 C CA . ASP A 1 186 ? 14.299 1.659 4.231 1.00 95.50 186 ASP A CA 1
ATOM 1468 C C . ASP A 1 186 ? 12.822 1.307 3.983 1.00 95.50 186 ASP A C 1
ATOM 1470 O O . ASP A 1 186 ? 12.429 0.973 2.861 1.00 95.50 186 ASP A O 1
ATOM 1474 N N . TRP A 1 187 ? 12.004 1.338 5.033 1.00 95.81 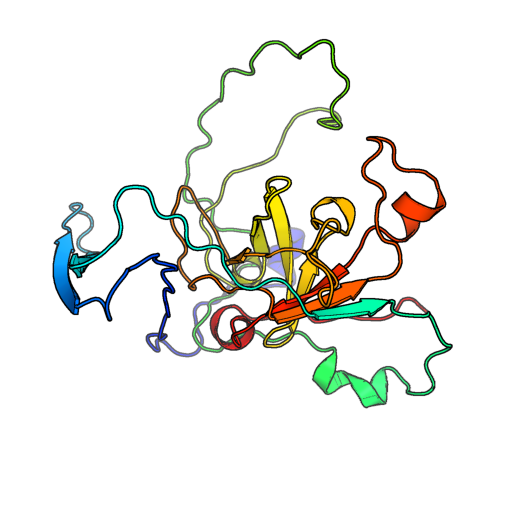187 TRP A N 1
ATOM 1475 C CA . TRP A 1 187 ? 10.622 0.889 5.001 1.00 95.81 187 TRP A CA 1
ATOM 1476 C C . TRP A 1 187 ? 9.793 1.563 3.900 1.00 95.81 187 TRP A C 1
ATOM 1478 O O . TRP A 1 187 ? 9.910 2.750 3.588 1.00 95.81 187 TRP A O 1
ATOM 1488 N N . VAL A 1 188 ? 8.880 0.768 3.350 1.00 97.44 188 VAL A N 1
ATOM 1489 C CA . VAL A 1 188 ? 7.870 1.202 2.386 1.00 97.44 188 VAL A CA 1
ATOM 1490 C C . VAL A 1 188 ? 6.523 0.744 2.907 1.00 97.44 188 VAL A C 1
ATOM 1492 O O . VAL A 1 188 ? 6.373 -0.429 3.247 1.00 97.44 188 VAL A O 1
ATOM 1495 N N . ARG A 1 189 ? 5.541 1.642 2.959 1.00 97.31 189 ARG A N 1
ATOM 1496 C CA . ARG A 1 189 ? 4.149 1.322 3.291 1.00 97.31 189 ARG A CA 1
ATOM 1497 C C . ARG A 1 189 ? 3.253 1.602 2.097 1.00 97.31 189 ARG A C 1
ATOM 1499 O O . ARG A 1 189 ? 3.369 2.648 1.465 1.00 97.31 189 ARG A O 1
ATOM 1506 N N . PHE A 1 190 ? 2.345 0.682 1.806 1.00 97.88 190 PHE A N 1
ATOM 1507 C CA . PHE A 1 190 ? 1.354 0.830 0.751 1.00 97.88 190 PHE A CA 1
ATOM 1508 C C . PHE A 1 190 ? -0.056 0.769 1.314 1.00 97.88 190 PHE A C 1
ATOM 1510 O O . PHE A 1 190 ? -0.410 -0.183 2.011 1.00 97.88 190 PHE A O 1
ATOM 1517 N N . THR A 1 191 ? -0.857 1.776 0.969 1.00 97.56 191 THR A N 1
ATOM 1518 C CA . THR A 1 191 ? -2.264 1.879 1.352 1.00 97.56 191 THR A CA 1
ATOM 1519 C C . THR A 1 191 ? -3.143 1.956 0.098 1.00 97.56 191 THR A C 1
ATOM 1521 O O . THR A 1 191 ? -3.305 3.045 -0.471 1.00 97.56 191 THR A O 1
ATOM 1524 N N . PRO A 1 192 ? -3.689 0.822 -0.374 1.00 97.06 192 PRO A N 1
ATOM 1525 C CA . PRO A 1 192 ? -4.595 0.782 -1.523 1.00 97.06 192 PRO A CA 1
ATOM 1526 C C . PRO A 1 192 ? -5.885 1.566 -1.268 1.00 97.06 192 PRO A C 1
ATOM 1528 O O . PRO A 1 192 ? -6.446 1.530 -0.171 1.00 97.06 192 PRO A O 1
ATOM 1531 N N . SER A 1 193 ? -6.364 2.269 -2.299 1.00 95.25 193 SER A N 1
ATOM 1532 C CA . SER A 1 193 ? -7.564 3.112 -2.254 1.00 95.25 193 SER A CA 1
ATOM 1533 C C . SER A 1 193 ? -7.565 4.124 -1.094 1.00 95.25 193 SER A C 1
ATOM 1535 O O . SER A 1 193 ? -8.620 4.436 -0.535 1.00 95.25 193 SER A O 1
ATOM 1537 N N . PHE A 1 194 ? -6.385 4.629 -0.712 1.00 94.69 194 PHE A N 1
ATOM 1538 C CA . PHE A 1 194 ? -6.257 5.633 0.342 1.00 94.69 194 PHE A CA 1
ATOM 1539 C C . PHE A 1 194 ? -7.105 6.871 0.031 1.00 94.69 194 PHE A C 1
ATOM 1541 O O . PHE A 1 194 ? -6.955 7.484 -1.028 1.00 94.69 194 PHE A O 1
ATOM 1548 N N . PHE A 1 195 ? -7.930 7.287 0.990 1.00 91.56 195 PHE A N 1
ATOM 1549 C CA . PHE A 1 195 ? -8.680 8.533 0.901 1.00 91.56 195 PHE A CA 1
ATOM 1550 C C . PHE A 1 195 ? -8.774 9.206 2.270 1.00 91.56 195 PHE A C 1
ATOM 1552 O O . PHE A 1 195 ? -9.456 8.702 3.152 1.00 91.56 195 PHE A O 1
ATOM 1559 N N . ASP A 1 196 ? -8.132 10.364 2.435 1.00 86.81 196 ASP A N 1
ATOM 1560 C CA . ASP A 1 196 ? -8.275 11.222 3.626 1.00 86.81 196 ASP A CA 1
ATOM 1561 C C . ASP A 1 196 ? -8.106 10.474 4.966 1.00 86.81 196 ASP A C 1
ATOM 1563 O O . ASP A 1 196 ? -8.907 10.587 5.887 1.00 86.81 196 ASP A O 1
ATOM 1567 N N . GLY A 1 197 ? -7.081 9.618 5.042 1.00 86.81 197 GLY A N 1
ATOM 1568 C CA . GLY A 1 197 ? -6.811 8.772 6.212 1.00 86.81 197 GLY A CA 1
ATOM 1569 C C . GLY A 1 197 ? -7.562 7.437 6.216 1.00 86.81 197 GLY A C 1
ATOM 1570 O O . GLY A 1 197 ? -7.181 6.527 6.949 1.00 86.81 197 GLY A O 1
ATOM 1571 N N . ASN A 1 198 ? -8.583 7.269 5.372 1.00 89.19 198 ASN A N 1
ATOM 1572 C CA . ASN A 1 198 ? -9.266 5.997 5.179 1.00 89.19 198 ASN A CA 1
ATOM 1573 C C . ASN A 1 198 ? -8.415 5.031 4.343 1.00 89.19 198 ASN A C 1
ATOM 1575 O O . ASN A 1 198 ? -7.772 5.422 3.367 1.00 89.19 198 ASN A O 1
ATOM 1579 N N . ALA A 1 199 ? -8.444 3.758 4.724 1.00 93.56 199 ALA A N 1
ATOM 1580 C CA . ALA A 1 199 ? -7.640 2.698 4.131 1.00 93.56 199 ALA A CA 1
ATOM 1581 C C . ALA A 1 199 ? -8.493 1.428 3.951 1.00 93.56 199 ALA A C 1
ATOM 1583 O O . ALA A 1 199 ? -8.287 0.444 4.662 1.00 93.56 199 ALA A O 1
ATOM 1584 N N . PRO A 1 200 ? -9.488 1.423 3.055 1.00 92.50 200 PRO A N 1
ATOM 1585 C CA . PRO A 1 200 ? -10.598 0.462 3.080 1.00 92.50 200 PRO A CA 1
ATOM 1586 C C . PRO A 1 200 ? -10.187 -1.000 2.849 1.00 92.50 200 PRO A C 1
ATOM 1588 O O . PRO A 1 200 ? -10.981 -1.895 3.101 1.00 92.50 200 PRO A O 1
ATOM 1591 N N . PHE A 1 201 ? -8.952 -1.252 2.413 1.00 94.56 201 PHE A N 1
ATOM 1592 C CA . PHE A 1 201 ? -8.417 -2.590 2.142 1.00 94.56 201 PHE A CA 1
ATOM 1593 C C . PHE A 1 201 ? -7.254 -3.000 3.043 1.00 94.56 201 PHE A C 1
ATOM 1595 O O . PHE A 1 201 ? -6.603 -4.009 2.783 1.00 94.56 201 PHE A O 1
ATOM 1602 N N . GLY A 1 202 ? -6.961 -2.233 4.089 1.00 94.50 202 GLY A N 1
ATOM 1603 C CA . GLY A 1 202 ? -5.737 -2.457 4.848 1.00 94.50 202 GLY A CA 1
ATOM 1604 C C . GLY A 1 202 ? -4.596 -1.563 4.375 1.00 94.50 202 GLY A C 1
ATOM 1605 O O . GLY A 1 202 ? -4.776 -0.626 3.601 1.00 94.50 202 GLY A O 1
ATOM 1606 N N . GLU A 1 203 ? -3.422 -1.852 4.901 1.00 95.25 203 GLU A N 1
ATOM 1607 C CA . GLU A 1 203 ? -2.136 -1.333 4.448 1.00 95.25 203 GLU A CA 1
ATOM 1608 C C . GLU A 1 203 ? -1.127 -2.472 4.573 1.00 95.25 203 GLU A C 1
ATOM 1610 O O . GLU A 1 203 ? -1.379 -3.394 5.344 1.00 95.25 203 GLU A O 1
ATOM 1615 N N . ALA A 1 204 ? -0.015 -2.435 3.844 1.00 96.19 204 ALA A N 1
ATOM 1616 C CA . ALA A 1 204 ? 1.052 -3.435 3.931 1.00 96.19 204 ALA A CA 1
ATOM 1617 C C . ALA A 1 204 ? 2.430 -2.790 3.880 1.00 96.19 204 ALA A C 1
ATOM 1619 O O . ALA A 1 204 ? 2.592 -1.709 3.311 1.00 96.19 204 ALA A O 1
ATOM 1620 N N . TYR A 1 205 ? 3.416 -3.475 4.455 1.00 97.06 205 TYR A N 1
ATOM 1621 C CA . TYR A 1 205 ? 4.802 -3.025 4.452 1.00 97.06 205 TYR A CA 1
ATOM 1622 C C . TYR A 1 205 ? 5.632 -3.819 3.451 1.00 97.06 205 TYR A C 1
ATOM 1624 O O . TYR A 1 205 ? 5.347 -4.979 3.160 1.00 97.06 205 TYR A O 1
ATOM 1632 N N . GLY A 1 206 ? 6.673 -3.197 2.908 1.00 97.12 206 GLY A N 1
ATOM 1633 C CA . GLY A 1 206 ? 7.646 -3.877 2.068 1.00 97.12 206 GLY A CA 1
ATOM 1634 C C . GLY A 1 206 ? 8.457 -4.900 2.865 1.00 97.12 206 GLY A C 1
ATOM 1635 O O . GLY A 1 206 ? 8.988 -4.601 3.928 1.00 97.12 206 GLY A O 1
ATOM 1636 N N . ALA A 1 207 ? 8.589 -6.104 2.317 1.00 96.62 207 ALA A N 1
ATOM 1637 C CA . ALA A 1 207 ? 9.450 -7.169 2.826 1.00 96.62 207 ALA A CA 1
ATOM 1638 C C . ALA A 1 207 ? 10.675 -7.404 1.923 1.00 96.62 207 ALA A C 1
ATOM 1640 O O . ALA A 1 207 ? 11.731 -7.844 2.387 1.00 96.62 207 ALA A O 1
ATOM 1641 N N . HIS A 1 208 ? 10.543 -7.125 0.622 1.00 97.50 208 HIS A N 1
ATOM 1642 C CA . HIS A 1 208 ? 11.636 -7.218 -0.342 1.00 97.50 208 HIS A CA 1
ATOM 1643 C C . HIS A 1 208 ? 11.495 -6.164 -1.442 1.00 97.50 208 HIS A C 1
ATOM 1645 O O . HIS A 1 208 ? 10.379 -5.753 -1.746 1.00 97.50 208 HIS A O 1
ATOM 1651 N N . ILE A 1 209 ? 12.593 -5.776 -2.087 1.00 97.62 209 ILE A N 1
ATOM 1652 C CA . ILE A 1 209 ? 12.571 -4.846 -3.219 1.00 97.62 209 ILE A CA 1
ATOM 1653 C C . ILE A 1 209 ? 13.457 -5.310 -4.375 1.00 97.62 209 ILE A C 1
ATOM 1655 O O . ILE A 1 209 ? 14.556 -5.838 -4.186 1.00 97.62 209 ILE A O 1
ATOM 1659 N N . TYR A 1 210 ? 12.943 -5.093 -5.581 1.00 95.81 210 TYR A N 1
ATOM 1660 C CA . TYR A 1 210 ? 13.640 -5.213 -6.850 1.00 95.81 210 TYR A CA 1
ATOM 1661 C C . TYR A 1 210 ? 13.666 -3.843 -7.518 1.00 95.81 210 TYR A C 1
ATOM 1663 O O . TYR A 1 210 ? 12.631 -3.191 -7.626 1.00 95.81 210 TYR A O 1
ATOM 1671 N N . TRP A 1 211 ? 14.828 -3.431 -8.005 1.00 93.38 211 TRP A N 1
ATOM 1672 C CA . TRP A 1 211 ? 15.008 -2.150 -8.689 1.00 93.38 211 TRP A CA 1
ATOM 1673 C C . TRP A 1 211 ? 15.940 -2.311 -9.875 1.00 93.38 211 TRP A C 1
ATOM 1675 O O . TRP A 1 211 ? 16.671 -3.300 -9.948 1.00 93.38 211 TRP A O 1
ATOM 1685 N N . TYR A 1 212 ? 15.929 -1.349 -10.790 1.00 88.44 212 TYR A N 1
ATOM 1686 C CA . TYR A 1 212 ? 16.937 -1.281 -11.841 1.00 88.44 212 TYR A CA 1
ATOM 1687 C C . TYR A 1 212 ? 18.037 -0.279 -11.479 1.00 88.44 212 TYR A C 1
ATOM 1689 O O . TYR A 1 212 ? 19.187 -0.676 -11.288 1.00 88.44 212 TYR A O 1
ATOM 1697 N N . VAL A 1 213 ? 17.668 0.988 -11.290 1.00 87.06 213 VAL A N 1
ATOM 1698 C CA . VAL A 1 213 ? 18.550 2.067 -10.822 1.00 87.06 213 VAL A CA 1
ATOM 1699 C C . VAL A 1 213 ? 18.112 2.502 -9.425 1.00 87.06 213 VAL A C 1
ATOM 1701 O O . VAL A 1 213 ? 16.917 2.54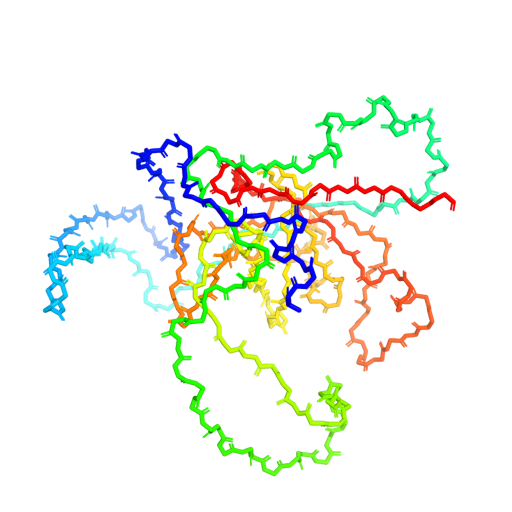8 -9.131 1.00 87.06 213 VAL A O 1
ATOM 1704 N N . GLN A 1 214 ? 19.092 2.741 -8.551 1.00 87.75 214 GLN A N 1
ATOM 1705 C CA . GLN A 1 214 ? 18.862 3.488 -7.317 1.00 87.75 214 GLN A CA 1
ATOM 1706 C C . GLN A 1 214 ? 19.029 4.955 -7.664 1.00 87.75 214 GLN A C 1
ATOM 1708 O O . GLN A 1 214 ? 20.097 5.348 -8.123 1.00 87.75 214 GLN A O 1
ATOM 1713 N N . GLU A 1 215 ? 17.972 5.722 -7.460 1.00 79.69 215 GLU A N 1
ATOM 1714 C CA . GLU A 1 215 ? 18.013 7.168 -7.632 1.00 79.69 215 GLU A CA 1
ATOM 1715 C C . GLU A 1 215 ? 18.882 7.764 -6.524 1.00 79.69 215 GLU A C 1
ATOM 1717 O O . GLU A 1 215 ? 18.663 7.481 -5.339 1.00 79.69 215 GLU A O 1
ATOM 1722 N N . ASP A 1 216 ? 19.880 8.564 -6.898 1.00 70.94 216 ASP A N 1
ATOM 1723 C CA . ASP A 1 216 ? 20.832 9.144 -5.943 1.00 70.94 216 ASP A CA 1
ATOM 1724 C C . ASP A 1 216 ? 20.205 10.272 -5.096 1.00 70.94 216 ASP A C 1
ATOM 1726 O O . ASP A 1 216 ? 20.686 10.607 -4.007 1.00 70.94 216 ASP A O 1
ATOM 1730 N N . GLY A 1 217 ? 19.056 10.784 -5.546 1.00 65.25 217 GLY A N 1
ATOM 1731 C CA . GLY A 1 217 ? 18.261 11.778 -4.849 1.00 65.25 217 GLY A CA 1
ATOM 1732 C C . GLY A 1 217 ? 18.867 13.178 -4.883 1.00 65.25 217 GLY A C 1
ATOM 1733 O O . GLY A 1 217 ? 18.559 13.966 -3.982 1.00 65.25 217 GLY A O 1
ATOM 1734 N N . ASP A 1 218 ? 19.688 13.492 -5.889 1.00 68.69 218 ASP A N 1
ATOM 1735 C CA . ASP A 1 218 ? 20.292 14.812 -6.113 1.00 68.69 218 ASP A CA 1
ATOM 1736 C C . ASP A 1 218 ? 19.273 15.902 -6.531 1.00 68.69 218 ASP A C 1
ATOM 1738 O O . ASP A 1 218 ? 19.566 17.102 -6.507 1.00 68.69 218 ASP A O 1
ATOM 1742 N N . GLY A 1 219 ? 18.037 15.491 -6.835 1.00 62.84 219 GLY A N 1
ATOM 1743 C CA . GLY A 1 219 ? 16.935 16.365 -7.233 1.00 62.84 219 GLY A CA 1
ATOM 1744 C C . GLY A 1 219 ? 16.833 16.594 -8.742 1.00 62.84 219 GLY A C 1
ATOM 1745 O O . GLY A 1 219 ? 16.002 17.400 -9.174 1.00 62.84 219 GLY A O 1
ATOM 1746 N N . PHE A 1 220 ? 17.631 15.883 -9.531 1.00 64.44 220 PHE A N 1
ATOM 1747 C CA . PHE A 1 220 ? 17.586 15.828 -10.979 1.00 64.44 220 PHE A CA 1
ATOM 1748 C C . PHE A 1 220 ? 17.218 14.409 -11.421 1.00 64.44 220 PHE A C 1
ATOM 1750 O O . PHE A 1 220 ? 17.441 13.436 -10.720 1.00 64.44 220 PHE A O 1
ATOM 1757 N N . ILE A 1 221 ? 16.570 14.304 -12.578 1.00 65.31 221 ILE A N 1
ATOM 1758 C CA . ILE A 1 221 ? 16.364 13.020 -13.246 1.00 65.31 221 ILE A CA 1
ATOM 1759 C C . ILE A 1 221 ? 17.234 13.085 -14.493 1.00 65.31 221 ILE A C 1
ATOM 1761 O O . ILE A 1 221 ? 16.923 13.826 -15.433 1.00 65.31 221 ILE A O 1
ATOM 1765 N N . SER A 1 222 ? 18.358 12.373 -14.486 1.00 67.56 222 SER A N 1
ATOM 1766 C CA . SER A 1 222 ? 19.184 12.204 -15.679 1.00 67.56 22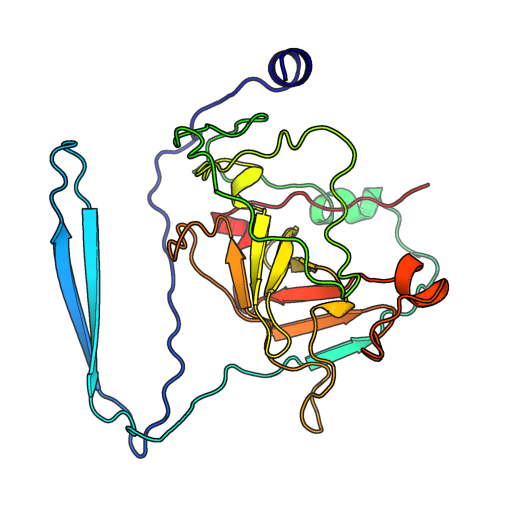2 SER A CA 1
ATOM 1767 C C . SER A 1 222 ? 18.523 11.230 -16.664 1.00 67.56 222 SER A C 1
ATOM 1769 O O . SER A 1 222 ? 17.555 10.541 -16.346 1.00 67.56 222 SER A O 1
ATOM 1771 N N . GLY A 1 223 ? 19.033 11.147 -17.899 1.00 68.12 223 GLY A N 1
ATOM 1772 C CA . GLY A 1 223 ? 18.426 10.295 -18.930 1.00 68.12 223 GLY A CA 1
ATOM 1773 C C . GLY A 1 223 ? 18.300 8.818 -18.525 1.00 68.12 223 GLY A C 1
ATOM 1774 O O . GLY A 1 223 ? 17.306 8.180 -18.853 1.00 68.12 223 GLY A O 1
ATOM 1775 N N . ASN A 1 224 ? 19.276 8.271 -17.792 1.00 70.69 224 ASN A N 1
ATOM 1776 C CA . ASN A 1 224 ? 19.237 6.873 -17.354 1.00 70.69 224 ASN A CA 1
ATOM 1777 C C . ASN A 1 224 ? 18.271 6.659 -16.177 1.00 70.69 224 ASN A C 1
ATOM 1779 O O . ASN A 1 224 ? 17.515 5.695 -16.184 1.00 70.69 224 ASN A O 1
ATOM 1783 N N . GLU A 1 225 ? 18.265 7.572 -15.212 1.00 69.62 225 GLU A N 1
ATOM 1784 C CA . GLU A 1 225 ? 17.328 7.581 -14.082 1.00 69.62 225 GLU A CA 1
ATOM 1785 C C . GLU A 1 225 ? 15.881 7.668 -14.571 1.00 69.62 225 GLU A C 1
ATOM 1787 O O . GLU A 1 225 ? 15.063 6.802 -14.276 1.00 69.62 225 GLU A O 1
ATOM 1792 N N . GLY A 1 226 ? 15.586 8.600 -15.482 1.00 73.81 226 GLY A N 1
ATOM 1793 C CA . GLY A 1 226 ? 14.238 8.760 -16.033 1.00 73.81 226 GLY A CA 1
ATOM 1794 C C . GLY A 1 226 ? 13.734 7.545 -16.813 1.00 73.81 226 GLY A C 1
ATOM 1795 O O . GLY A 1 226 ? 12.542 7.246 -16.786 1.00 73.81 226 GLY A O 1
ATOM 1796 N N . ASN A 1 227 ? 14.630 6.811 -17.478 1.00 81.44 227 ASN A N 1
ATOM 1797 C CA . ASN A 1 227 ? 14.269 5.605 -18.226 1.00 81.44 227 ASN A CA 1
ATOM 1798 C C . ASN A 1 227 ? 13.976 4.401 -17.321 1.00 81.44 227 ASN A C 1
ATOM 1800 O O . ASN A 1 227 ? 13.303 3.462 -17.753 1.00 81.44 227 ASN A O 1
ATOM 1804 N N . PHE A 1 228 ? 14.495 4.402 -16.091 1.00 86.12 228 PHE A N 1
ATOM 1805 C CA . PHE A 1 228 ? 14.456 3.244 -15.203 1.00 86.12 228 PHE A CA 1
ATOM 1806 C C . PHE A 1 228 ? 13.985 3.560 -13.778 1.00 86.12 228 PHE A C 1
ATOM 1808 O O . PHE A 1 228 ? 14.253 2.789 -12.850 1.00 86.12 228 PHE A O 1
ATOM 1815 N N . ASP A 1 229 ? 13.222 4.644 -13.625 1.00 89.56 229 ASP A N 1
ATOM 1816 C CA . ASP A 1 229 ? 12.602 5.091 -12.378 1.00 89.56 229 ASP A CA 1
ATOM 1817 C C . ASP A 1 229 ? 11.386 4.223 -12.006 1.00 89.56 229 ASP A C 1
ATOM 1819 O O . ASP A 1 229 ? 10.235 4.659 -11.935 1.00 89.56 229 ASP A O 1
ATOM 1823 N N . TYR A 1 230 ? 11.640 2.936 -11.789 1.00 92.00 230 TYR A N 1
ATOM 1824 C CA . TYR A 1 230 ? 10.653 1.986 -11.306 1.00 92.00 230 TYR A CA 1
ATOM 1825 C C . TYR A 1 230 ? 11.279 0.966 -10.357 1.00 92.00 230 TYR A C 1
ATOM 1827 O O . TYR A 1 230 ? 12.407 0.494 -10.524 1.00 92.00 230 TYR A O 1
ATOM 1835 N N . ALA A 1 231 ? 10.492 0.578 -9.363 1.00 95.25 231 ALA A N 1
ATOM 1836 C CA . ALA A 1 231 ? 10.822 -0.457 -8.406 1.00 95.25 231 ALA A CA 1
ATOM 1837 C C . ALA A 1 231 ? 9.604 -1.349 -8.158 1.00 95.25 231 ALA A C 1
ATOM 1839 O O . ALA A 1 231 ? 8.456 -0.899 -8.141 1.00 95.25 231 ALA A O 1
ATOM 1840 N N . VAL A 1 232 ? 9.870 -2.634 -7.936 1.00 96.94 232 VAL A N 1
ATOM 1841 C CA . VAL A 1 232 ? 8.865 -3.599 -7.497 1.00 96.94 232 VAL A CA 1
ATOM 1842 C C . VAL A 1 232 ? 9.132 -3.948 -6.045 1.00 96.94 232 VAL A C 1
ATOM 1844 O O . VAL A 1 232 ? 10.159 -4.539 -5.708 1.00 96.94 232 VAL A O 1
ATOM 1847 N N . VAL A 1 233 ? 8.176 -3.619 -5.188 1.00 98.25 233 VAL A N 1
ATOM 1848 C CA . VAL A 1 233 ? 8.193 -3.954 -3.768 1.00 98.25 233 VAL A CA 1
ATOM 1849 C C . VAL A 1 233 ? 7.338 -5.196 -3.552 1.00 98.25 233 VAL A C 1
ATOM 1851 O O . VAL A 1 233 ? 6.168 -5.253 -3.926 1.00 98.25 233 VAL A O 1
ATOM 1854 N N . VAL A 1 234 ? 7.927 -6.216 -2.941 1.00 98.12 234 VAL A N 1
ATOM 1855 C CA . VAL A 1 234 ? 7.197 -7.367 -2.419 1.00 98.12 234 VAL A CA 1
ATOM 1856 C C . VAL A 1 234 ? 6.677 -6.991 -1.042 1.00 98.12 234 VAL A C 1
ATOM 1858 O O . VAL A 1 234 ? 7.467 -6.723 -0.139 1.00 98.12 234 VAL A O 1
ATOM 1861 N N . LEU A 1 235 ? 5.363 -6.987 -0.887 1.00 97.88 235 LEU A N 1
ATOM 1862 C CA . LEU A 1 235 ? 4.675 -6.699 0.361 1.00 97.88 235 LEU A CA 1
ATOM 1863 C C . LEU A 1 235 ? 4.735 -7.899 1.318 1.00 97.88 235 LEU A C 1
ATOM 1865 O O . LEU A 1 235 ? 4.812 -9.057 0.894 1.00 97.88 235 LEU A O 1
ATOM 1869 N N . ASP A 1 236 ? 4.670 -7.609 2.615 1.00 96.38 236 ASP A N 1
ATOM 1870 C CA . ASP A 1 236 ? 4.606 -8.582 3.709 1.00 96.38 236 ASP A CA 1
ATOM 1871 C C . ASP A 1 236 ? 3.313 -9.410 3.699 1.00 96.38 236 ASP A C 1
ATOM 1873 O O . ASP A 1 236 ? 3.266 -10.503 4.263 1.00 96.38 236 ASP A O 1
ATOM 1877 N N . ARG A 1 237 ? 2.286 -8.919 3.000 1.00 94.19 237 ARG A N 1
ATOM 1878 C CA . ARG A 1 237 ? 0.953 -9.513 2.910 1.00 94.19 237 ARG A CA 1
ATOM 1879 C C . ARG A 1 237 ? 0.442 -9.579 1.482 1.00 94.19 237 ARG A C 1
ATOM 1881 O O . ARG A 1 237 ? 0.851 -8.831 0.592 1.00 94.19 237 ARG A O 1
ATOM 1888 N N . ARG A 1 238 ? -0.512 -10.483 1.273 1.00 95.50 238 ARG A N 1
ATOM 1889 C CA . ARG A 1 238 ? -1.167 -10.723 -0.015 1.00 95.50 238 ARG A CA 1
ATOM 1890 C C . ARG A 1 238 ? -2.323 -9.745 -0.268 1.00 95.50 238 ARG A C 1
ATOM 1892 O O . ARG A 1 238 ? -3.439 -10.160 -0.551 1.00 95.50 238 ARG A O 1
ATOM 1899 N N . LEU A 1 239 ? -2.061 -8.434 -0.188 1.00 95.44 239 LEU A N 1
ATOM 1900 C CA . LEU A 1 239 ? -3.089 -7.402 -0.422 1.00 95.44 239 LEU A CA 1
ATOM 1901 C C . LEU A 1 239 ? -3.766 -7.509 -1.797 1.00 95.44 239 LEU A C 1
ATOM 1903 O O . LEU A 1 239 ? -4.892 -7.050 -1.965 1.00 95.44 239 LEU A O 1
ATOM 1907 N N . GLY A 1 240 ? -3.111 -8.114 -2.789 1.00 96.50 240 GLY A N 1
ATOM 1908 C CA . GLY A 1 240 ? -3.682 -8.307 -4.119 1.00 96.50 240 GLY A CA 1
ATOM 1909 C C . GLY A 1 240 ? -4.893 -9.242 -4.108 1.00 96.50 240 GLY A C 1
ATOM 1910 O O . GLY A 1 240 ? -5.740 -9.150 -4.987 1.00 96.50 240 GLY A O 1
ATOM 1911 N N . GLU A 1 241 ? -5.031 -10.107 -3.101 1.00 95.56 241 GLU A N 1
ATOM 1912 C CA . GLU A 1 241 ? -6.195 -10.992 -2.972 1.00 95.56 241 GLU A CA 1
ATOM 1913 C C . GLU A 1 241 ? -7.461 -10.223 -2.574 1.00 95.56 241 GLU A C 1
ATOM 1915 O O . GLU A 1 241 ? -8.552 -10.591 -3.005 1.00 95.56 241 GLU A O 1
ATOM 1920 N N . THR A 1 242 ? -7.326 -9.121 -1.826 1.00 95.62 242 THR A N 1
ATOM 1921 C CA . THR A 1 242 ? -8.449 -8.252 -1.439 1.00 95.62 242 THR A CA 1
ATOM 1922 C C . THR A 1 242 ? -8.673 -7.101 -2.416 1.00 95.62 242 THR A C 1
ATOM 1924 O O . THR A 1 242 ? -9.814 -6.684 -2.604 1.00 95.62 242 THR A O 1
ATOM 1927 N N . THR A 1 243 ? -7.615 -6.599 -3.054 1.00 97.06 243 THR A N 1
ATOM 1928 C CA . THR A 1 243 ? -7.665 -5.415 -3.934 1.00 97.06 243 THR A CA 1
ATOM 1929 C C . THR A 1 243 ? -7.724 -5.740 -5.425 1.00 97.06 243 THR A C 1
ATOM 1931 O O . THR A 1 243 ? -8.141 -4.892 -6.215 1.00 97.06 243 THR A O 1
ATOM 1934 N N . GLY A 1 244 ? -7.334 -6.950 -5.823 1.00 97.25 244 GLY A N 1
ATOM 1935 C CA . GLY A 1 244 ? -7.008 -7.281 -7.207 1.00 97.25 244 GLY A CA 1
ATOM 1936 C C . GLY A 1 244 ? -5.611 -6.811 -7.615 1.00 97.25 244 GLY A C 1
ATOM 1937 O O . GLY A 1 244 ? -4.876 -6.199 -6.840 1.00 97.25 244 GLY A O 1
ATOM 1938 N N . TRP A 1 245 ? -5.232 -7.088 -8.858 1.00 98.12 245 TRP A N 1
ATOM 1939 C CA . TRP A 1 245 ? -4.016 -6.540 -9.464 1.00 98.12 245 TRP A CA 1
ATOM 1940 C C . TRP A 1 245 ? -4.175 -6.387 -10.971 1.00 98.12 245 TRP A C 1
ATOM 1942 O O . TRP A 1 245 ? -4.915 -7.140 -11.599 1.00 98.12 245 TRP A O 1
ATOM 1952 N N . MET A 1 246 ? -3.456 -5.432 -11.559 1.00 96.25 246 MET A N 1
ATOM 1953 C CA . MET A 1 246 ? -3.529 -5.164 -13.001 1.00 96.25 246 MET A CA 1
ATOM 1954 C C . MET A 1 246 ? -2.743 -6.174 -13.845 1.00 96.25 246 MET A C 1
ATOM 1956 O O . MET A 1 246 ? -3.038 -6.354 -15.024 1.00 96.25 246 MET A O 1
ATOM 1960 N N . GLY A 1 247 ? -1.767 -6.853 -13.239 1.00 94.06 247 GLY A N 1
ATOM 1961 C CA . GLY A 1 247 ? -0.829 -7.716 -13.951 1.00 94.06 247 GLY A CA 1
ATOM 1962 C C . GLY A 1 247 ? 0.321 -6.922 -14.573 1.00 94.06 247 GLY A C 1
ATOM 1963 O O . GLY A 1 247 ? 0.562 -5.770 -14.211 1.00 94.06 247 GLY A O 1
ATOM 1964 N N . ALA A 1 248 ? 1.054 -7.547 -15.488 1.00 89.88 248 ALA A N 1
ATOM 1965 C CA . ALA A 1 248 ? 2.154 -6.928 -16.218 1.00 89.88 248 ALA A CA 1
ATOM 1966 C C . ALA A 1 248 ? 2.312 -7.581 -17.593 1.00 89.88 248 ALA A C 1
ATOM 1968 O O . ALA A 1 248 ? 2.023 -8.759 -17.756 1.00 89.88 248 ALA A O 1
ATOM 1969 N N . ARG A 1 249 ? 2.822 -6.842 -18.576 1.00 86.81 249 ARG A N 1
ATOM 1970 C CA . ARG A 1 249 ? 3.152 -7.369 -19.905 1.00 86.81 249 ARG A CA 1
ATOM 1971 C C . ARG A 1 249 ? 4.457 -6.749 -20.388 1.00 86.81 249 ARG A C 1
ATOM 1973 O O . ARG A 1 249 ? 4.786 -5.632 -19.988 1.00 86.81 249 ARG A O 1
ATOM 1980 N N . GLY A 1 250 ? 5.224 -7.485 -21.177 1.00 77.56 250 GLY A N 1
ATOM 1981 C CA . GLY A 1 250 ? 6.364 -6.954 -21.908 1.00 77.56 250 GLY A CA 1
ATOM 1982 C C . GLY A 1 250 ? 5.915 -6.041 -23.044 1.00 77.56 250 GLY A C 1
ATOM 1983 O O . GLY A 1 250 ? 4.759 -6.061 -23.466 1.00 77.56 250 GLY A O 1
ATOM 1984 N N . TYR A 1 251 ? 6.852 -5.224 -23.509 1.00 65.69 251 TYR A N 1
ATOM 1985 C CA . TYR A 1 251 ? 6.737 -4.546 -24.791 1.00 65.69 251 TYR A CA 1
ATOM 1986 C C . TYR A 1 251 ? 7.601 -5.325 -25.781 1.00 65.69 251 TYR A C 1
ATOM 1988 O O . TYR A 1 251 ? 8.774 -5.580 -25.486 1.00 65.69 251 TYR A O 1
ATOM 1996 N N . ASP A 1 252 ? 6.985 -5.735 -26.887 1.00 53.34 252 ASP A N 1
ATOM 1997 C CA . ASP A 1 252 ? 7.633 -6.414 -28.011 1.00 53.34 252 ASP A CA 1
ATOM 1998 C C . ASP A 1 252 ? 8.232 -5.387 -28.984 1.00 53.34 252 ASP A C 1
ATOM 2000 O O . ASP A 1 252 ? 7.583 -4.333 -29.200 1.00 53.34 252 ASP A O 1
#

Radius of gyration: 20.65 Å; chains: 1; bounding box: 53×51×56 Å

Secondary structure (DSSP, 8-state):
-HHHHHHS--B--SS-PPPP--------EEEEEEEEEEEEEEP-SSSPPEEEEEEEEEEE-TT--PPPPPBEEEE---PPPSS-HHHHHHHHEEE--TTS-B-SS----S----PPPPPPPSS--S----SS---------SBTGGGEEEEEETTEEEEEEEEETTEEEE-STTS---PPTT-SB--EEEEET-BTTB-BTB-EEEEEEEES-----SS---HHHHHH--EEEEESS-THHHH-EEE-----

pLDDT: mean 86.63, std 12.79, range [45.16, 98.5]

Foldseek 3Di:
DVVLCVVFPWDFFLDQDDDDADADDFFDFPDDKDKDWDKDWDDPPPPDTDIDIDIDIPGGDPPDDGFDDFAAEDEDDPDPDPDDVVNCVVQQAWDFARNAIDDPDAPAPDDDDDDDDDDDDPDPDVPDDDDDDPDGDGQGLHPPQQQKWWKQDPQGIDIWGAQGQQKIKDFLLRWACVDPPNHRTGKMKTQGSDDPNDRPQYMWIFHHKYFHDRDPNPVDQDPVSVVGGMMMTGTPGRSCNVRIGRGHDDDD